Protein AF-0000000086681380 (afdb_homodimer)

Radius of gyration: 20.54 Å; Cα contacts (8 Å, |Δi|>4): 856; chains: 2; bounding box: 35×60×52 Å

InterPro domains:
  IPR002869 Pyruvate-flavodoxin oxidoreductase, central domain [G3DSA:3.40.920.10] (3-177)
  IPR002869 Pyruvate-flavodoxin oxidoreductase, central domain [SSF53323] (4-175)
  IPR019752 Pyruvate/ketoisovalerate oxidoreductase, catalytic domain [PF01558] (4-175)
  IPR052554 2-oxoglutarate synthase subunit KorC [PTHR42730] (1-175)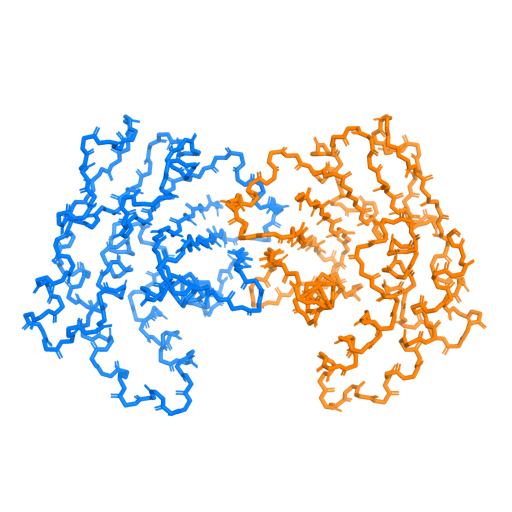

Solvent-accessible surface area (backbone atoms only — not comparable to full-atom values): 17740 Å² total; per-residue (Å²): 106,78,48,34,36,37,33,36,18,38,27,84,50,50,43,57,57,52,39,51,22,51,32,46,18,30,26,75,70,71,32,30,20,36,39,32,32,67,34,84,70,74,51,75,68,32,70,29,55,18,30,30,37,40,22,74,45,88,70,77,66,74,59,30,38,69,46,25,42,27,34,39,36,59,27,50,61,79,31,62,73,59,51,74,25,54,43,67,74,24,50,30,36,32,24,33,83,59,25,62,72,84,77,53,62,80,62,45,48,76,42,75,40,48,28,58,60,55,12,45,76,69,70,16,67,85,25,31,48,36,15,49,50,20,23,41,36,59,73,67,54,76,53,58,70,66,40,40,47,52,27,42,51,69,67,41,52,79,94,47,48,85,48,39,67,38,37,44,49,14,24,50,49,14,35,68,68,92,106,78,47,34,34,36,32,33,19,37,27,83,50,50,44,58,57,53,38,48,21,50,31,46,18,30,27,74,70,70,31,30,19,35,39,33,33,65,35,81,70,74,50,73,69,31,72,30,56,19,30,32,37,40,23,75,45,88,71,78,64,75,57,30,37,69,47,26,42,26,33,38,36,58,26,50,59,80,30,61,74,59,51,74,25,54,42,66,73,26,49,31,36,33,24,34,84,59,25,60,73,84,75,52,62,78,63,45,48,78,42,76,40,48,28,60,61,55,11,44,76,69,70,16,67,86,24,31,48,35,15,50,49,20,22,42,37,58,73,68,54,76,54,58,71,66,41,39,47,52,27,43,53,69,67,43,51,79,93,49,48,83,46,39,66,37,38,42,48,14,24,52,50,14,33,69,69,92

Organism: NCBI:txid175570

Foldseek 3Di:
DKAKEKEWDFPLLCSQLLQQLLQQLLVVVVKHKDKDADDPDHDGGHIGMMMMMIGRDDDDDPCCVCAHAEYEYQAPPPCVVNQVRHDADEEYEYQPPRDDPVPHDPRHNYHYDVLQVLLVVQPRNSQSSLLSSLLRCLRRVSHDLVSSLVSSLVPDPPVCNVCSVSSNSSSVSSSVRD/DKAKEKEWDFPLLCSQLLQQLLQQLLVVVVKHKDKDADDPDHDGGHIGMMMMMIGRDDDDPPCCVCAHAEYEYQAPPPCVVNQVRHDADEEYEAQPPRDDPVPHDPRHNYDYDVLQVLLVVQPRNSQSSLLSSLLRCLRRVSHDLVSSLVSSLVPDPPVCNVCSVSNNSSSVSSSVRD

pLDDT: mean 92.79, std 9.82, range [44.69, 98.88]

Secondary structure (DSSP, 8-state):
-EEEEEEEEETTS-HHHHHHHHHHHHHHTT-EEEEEEEES---TTSEEEEEEEEESS--------SSBSEEEE--STT-HHHHTTBPTTSEEEEETTTS-GGGSPTTSEEEEE-HHHHHHHTT-TT-HHHHHHHHHHHHH--S-HHHHHHHHHHHS-GGGGGGHHHHHHHHHHHHHH-/-EEEEEEEEETTS-HHHHHHHHHHHHHHTT-EEEEEEEES---TTSEEEEEEEEESS--------SSBSEEEE--STT-HHHHTTBPTTSEEEEETTTS-GGGSPTTSEEEEE-HHHHHHHTT-TT-HHHHHHHHHHHHH--S-HHHHHHHHHHHS-GGGGGGHHHHHHHHHHHHHH-

Structure (mmCIF, N/CA/C/O backbone):
data_AF-0000000086681380-model_v1
#
loop_
_entity.id
_entity.type
_entity.pdbx_description
1 polymer 'Pyruvate/ketoisovalerate oxidoreductase catalytic domain-containing protein'
#
loop_
_atom_site.group_PDB
_atom_site.id
_atom_site.type_symbol
_atom_site.label_atom_id
_atom_site.label_alt_id
_atom_site.label_comp_id
_atom_site.label_asym_id
_atom_site.label_entity_id
_atom_site.label_seq_id
_atom_site.pdbx_PDB_ins_code
_atom_site.Cartn_x
_atom_site.Cartn_y
_atom_site.Cartn_z
_atom_site.occupancy
_atom_site.B_iso_or_equiv
_atom_site.auth_seq_id
_atom_site.auth_comp_id
_atom_site.auth_asym_id
_atom_site.auth_atom_id
_atom_site.pdbx_PDB_model_num
ATOM 1 N N . MET A 1 1 ? -17.25 8.617 -1.744 1 82.31 1 MET A N 1
ATOM 2 C CA . MET A 1 1 ? -16.172 9.531 -2.094 1 82.31 1 MET A CA 1
ATOM 3 C C . MET A 1 1 ? -14.82 8.961 -1.685 1 82.31 1 MET A C 1
ATOM 5 O O . MET A 1 1 ? -14.703 8.344 -0.625 1 82.31 1 MET A O 1
ATOM 9 N N . GLU A 1 2 ? -13.766 9.141 -2.574 1 88.19 2 GLU A N 1
ATOM 10 C CA . GLU A 1 2 ? -12.406 8.68 -2.293 1 88.19 2 GLU A CA 1
ATOM 11 C C . GLU A 1 2 ? -11.406 9.828 -2.357 1 88.19 2 GLU A C 1
ATOM 13 O O . GLU A 1 2 ? -11.492 10.68 -3.248 1 88.19 2 GLU A O 1
ATOM 18 N N . ARG A 1 3 ? -10.57 9.922 -1.316 1 91.94 3 ARG A N 1
ATOM 19 C CA . ARG A 1 3 ? -9.508 10.914 -1.27 1 91.94 3 ARG A CA 1
ATOM 20 C C . ARG A 1 3 ? -8.148 10.258 -1.114 1 91.94 3 ARG A C 1
ATOM 22 O O . ARG A 1 3 ? -7.984 9.328 -0.315 1 91.94 3 ARG A O 1
ATOM 29 N N . GLU A 1 4 ? -7.23 10.734 -1.95 1 92.44 4 GLU A N 1
ATOM 30 C CA . GLU A 1 4 ? -5.871 10.195 -1.935 1 92.44 4 GLU A CA 1
ATOM 31 C C . GLU A 1 4 ? -4.891 11.195 -1.327 1 92.44 4 GLU A C 1
ATOM 33 O O . GLU A 1 4 ? -4.984 12.398 -1.579 1 92.44 4 GLU A O 1
ATOM 38 N N . VAL A 1 5 ? -3.986 10.664 -0.564 1 94.62 5 VAL A N 1
ATOM 39 C CA . VAL A 1 5 ? -2.887 11.492 -0.083 1 94.62 5 VAL A CA 1
ATOM 40 C C . VAL A 1 5 ? -1.569 10.734 -0.216 1 94.62 5 VAL A C 1
ATOM 42 O O . VAL A 1 5 ? -1.499 9.547 0.094 1 94.62 5 VAL A O 1
ATOM 45 N N . ILE A 1 6 ? -0.586 11.438 -0.711 1 94.38 6 ILE A N 1
ATOM 46 C CA . ILE A 1 6 ? 0.778 10.922 -0.711 1 94.38 6 ILE A CA 1
ATOM 47 C C . ILE A 1 6 ? 1.614 11.664 0.325 1 94.38 6 ILE A C 1
ATOM 49 O O . ILE A 1 6 ? 1.558 12.898 0.408 1 94.38 6 ILE A O 1
ATOM 53 N N . VAL A 1 7 ? 2.281 10.914 1.147 1 96.12 7 VAL A N 1
ATOM 54 C CA . VAL A 1 7 ? 3.262 11.461 2.078 1 96.12 7 VAL A CA 1
ATOM 55 C C . VAL A 1 7 ? 4.672 11.164 1.577 1 96.12 7 VAL A C 1
ATOM 57 O O . VAL A 1 7 ? 5.027 10 1.364 1 96.12 7 VAL A O 1
ATOM 60 N N . THR A 1 8 ? 5.449 12.25 1.357 1 94.75 8 THR A N 1
ATOM 61 C CA . THR A 1 8 ? 6.781 12.031 0.806 1 94.75 8 THR A CA 1
ATOM 62 C C . THR A 1 8 ? 7.832 12.789 1.617 1 94.75 8 THR A C 1
ATOM 64 O O . THR A 1 8 ? 7.551 13.852 2.162 1 94.75 8 THR A O 1
ATOM 67 N N . GLY A 1 9 ? 9.031 12.258 1.736 1 95.25 9 GLY A N 1
ATOM 68 C CA . GLY A 1 9 ? 10.18 12.812 2.434 1 95.25 9 GLY A CA 1
ATOM 69 C C . GLY A 1 9 ? 11.398 11.906 2.373 1 95.25 9 GLY A C 1
ATOM 70 O O . GLY A 1 9 ? 11.688 11.312 1.334 1 95.25 9 GLY A O 1
ATOM 71 N N . ILE A 1 10 ? 12.156 12.008 3.473 1 93.44 10 ILE A N 1
ATOM 72 C CA . ILE A 1 10 ? 13.352 11.172 3.529 1 93.44 10 ILE A CA 1
ATOM 73 C C . ILE A 1 10 ? 13.281 10.25 4.742 1 93.44 10 ILE A C 1
ATOM 75 O O . ILE A 1 10 ? 12.523 10.508 5.684 1 93.44 10 ILE A O 1
ATOM 79 N N . GLY A 1 11 ? 14.102 9.133 4.645 1 91.44 11 GLY A N 1
ATOM 80 C CA . GLY A 1 11 ? 14.18 8.203 5.762 1 91.44 11 GLY A CA 1
ATOM 81 C C . GLY A 1 11 ? 14.516 8.883 7.074 1 91.44 11 GLY A C 1
ATOM 82 O O . GLY A 1 11 ? 15.398 9.742 7.129 1 91.44 11 GLY A O 1
ATOM 83 N N . GLY A 1 12 ? 13.742 8.5 8.086 1 90.5 12 GLY A N 1
ATOM 84 C CA . GLY A 1 12 ? 13.977 9.062 9.406 1 90.5 12 GLY A CA 1
ATOM 85 C C . GLY A 1 12 ? 12.93 10.078 9.82 1 90.5 12 GLY A C 1
ATOM 86 O O . GLY A 1 12 ? 12.852 10.453 10.992 1 90.5 12 GLY A O 1
ATOM 87 N N . GLN A 1 13 ? 12.109 10.461 8.906 1 92.94 13 GLN A N 1
ATOM 88 C CA . GLN A 1 13 ? 11.102 11.484 9.195 1 92.94 13 GLN A CA 1
ATOM 89 C C . GLN A 1 13 ? 9.773 10.844 9.594 1 92.94 13 GLN A C 1
ATOM 91 O O . GLN A 1 13 ? 8.781 11.547 9.797 1 92.94 13 GLN A O 1
ATOM 96 N N . GLY A 1 14 ? 9.734 9.531 9.648 1 93.69 14 GLY A N 1
ATOM 97 C CA . GLY A 1 14 ? 8.539 8.836 10.086 1 93.69 14 GLY A CA 1
ATOM 98 C C . GLY A 1 14 ? 7.441 8.82 9.031 1 93.69 14 GLY A C 1
ATOM 99 O O . GLY A 1 14 ? 6.258 8.75 9.367 1 93.69 14 GLY A O 1
ATOM 100 N N . ILE A 1 15 ? 7.758 8.867 7.766 1 95.19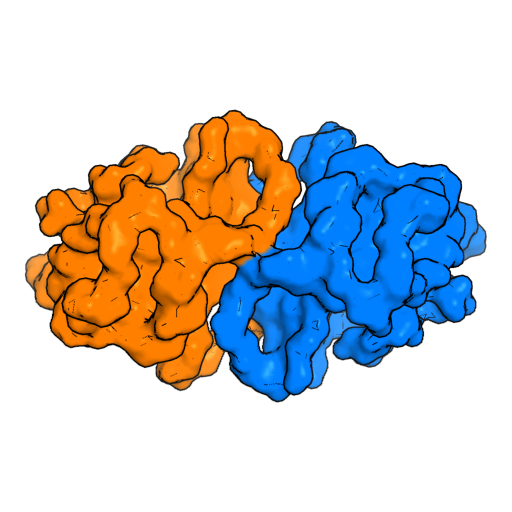 15 ILE A N 1
ATOM 101 C CA . ILE A 1 15 ? 6.809 8.969 6.664 1 95.19 15 ILE A CA 1
ATOM 102 C C . ILE A 1 15 ? 5.844 7.781 6.707 1 95.19 15 ILE A C 1
ATOM 104 O O . ILE A 1 15 ? 4.629 7.957 6.586 1 95.19 15 ILE A O 1
ATOM 108 N N . GLN A 1 16 ? 6.355 6.613 6.914 1 94.44 16 GLN A N 1
ATOM 109 C CA . GLN A 1 16 ? 5.531 5.41 6.961 1 94.44 16 GLN A CA 1
ATOM 110 C C . GLN A 1 16 ? 4.555 5.457 8.133 1 94.44 16 GLN A C 1
ATOM 112 O O . GLN A 1 16 ? 3.379 5.121 7.977 1 94.44 16 GLN A O 1
ATOM 117 N N . LEU A 1 17 ? 5.074 5.863 9.25 1 95.44 17 LEU A N 1
ATOM 118 C CA . LEU A 1 17 ? 4.25 5.938 10.453 1 95.44 17 LEU A CA 1
ATOM 119 C C . LEU A 1 17 ? 3.111 6.938 10.266 1 95.44 17 LEU A C 1
ATOM 121 O O . LEU A 1 17 ? 1.988 6.695 10.719 1 95.44 17 LEU A O 1
ATOM 125 N N . LEU A 1 18 ? 3.334 8.039 9.594 1 97.5 18 LEU A N 1
ATOM 126 C CA . LEU A 1 18 ? 2.312 9.047 9.344 1 97.5 18 LEU A CA 1
ATOM 127 C C . LEU A 1 18 ? 1.172 8.477 8.516 1 97.5 18 LEU A C 1
ATOM 129 O O . LEU A 1 18 ? 0.001 8.633 8.867 1 97.5 18 LEU A O 1
ATOM 133 N N . ALA A 1 19 ? 1.532 7.832 7.445 1 96.06 19 ALA A N 1
ATOM 134 C CA . ALA A 1 19 ? 0.532 7.246 6.559 1 96.06 19 ALA A CA 1
ATOM 135 C C . ALA A 1 19 ? -0.269 6.164 7.277 1 96.06 19 ALA A C 1
ATOM 137 O O . ALA A 1 19 ? -1.495 6.105 7.156 1 96.06 19 ALA A O 1
ATOM 138 N N . LYS A 1 20 ? 0.437 5.359 8.031 1 97 20 LYS A N 1
ATOM 139 C CA . LYS A 1 20 ? -0.229 4.305 8.797 1 97 20 LYS A CA 1
ATOM 140 C C . LYS A 1 20 ? -1.187 4.895 9.828 1 97 20 LYS A C 1
ATOM 142 O O . LYS A 1 20 ? -2.27 4.352 10.055 1 97 20 LYS A O 1
ATOM 147 N N . THR A 1 21 ? -0.745 5.93 10.453 1 98.44 21 THR A N 1
ATOM 148 C CA . THR A 1 21 ? -1.585 6.594 11.445 1 98.44 21 THR A CA 1
ATOM 149 C C . THR A 1 21 ? -2.895 7.062 10.82 1 98.44 21 THR A C 1
ATOM 151 O O . THR A 1 21 ? -3.971 6.836 11.375 1 98.44 21 THR A O 1
ATOM 154 N N . LEU A 1 22 ? -2.797 7.66 9.688 1 98.38 22 LEU A N 1
ATOM 155 C CA . LEU A 1 22 ? -3.988 8.141 9 1 98.38 22 LEU A CA 1
ATOM 156 C C . LEU A 1 22 ? -4.879 6.98 8.57 1 98.38 22 LEU A C 1
ATOM 158 O O . LEU A 1 22 ? -6.098 7.035 8.727 1 98.38 22 LEU A O 1
ATOM 162 N N . ALA A 1 23 ? -4.316 5.98 8.016 1 96.5 23 ALA A N 1
ATOM 163 C CA . ALA A 1 23 ? -5.074 4.812 7.578 1 96.5 23 ALA A CA 1
ATOM 164 C C . ALA A 1 23 ? -5.82 4.172 8.742 1 96.5 23 ALA A C 1
ATOM 166 O O . ALA A 1 23 ? -7.008 3.85 8.625 1 96.5 23 ALA A O 1
ATOM 167 N N . LEU A 1 24 ? -5.117 3.984 9.867 1 97.81 24 LEU A N 1
ATOM 168 C CA . LEU A 1 24 ? -5.738 3.389 11.047 1 97.81 24 LEU A CA 1
ATOM 169 C C . LEU A 1 24 ? -6.863 4.27 11.578 1 97.81 24 LEU A C 1
ATOM 171 O O . LEU A 1 24 ? -7.945 3.775 11.898 1 97.81 24 LEU A O 1
ATOM 175 N N . ALA A 1 25 ? -6.551 5.539 11.641 1 98.38 25 ALA A N 1
ATOM 176 C CA . ALA A 1 25 ? -7.578 6.465 12.117 1 98.38 25 ALA A CA 1
ATOM 177 C C . ALA A 1 25 ? -8.836 6.371 11.258 1 98.38 25 ALA A C 1
ATOM 179 O O . ALA A 1 25 ? -9.953 6.355 11.781 1 98.38 25 ALA A O 1
ATOM 180 N N . ALA A 1 26 ? -8.688 6.32 9.969 1 97.12 26 ALA A N 1
ATOM 181 C CA . ALA A 1 26 ? -9.82 6.242 9.047 1 97.12 26 ALA A CA 1
ATOM 182 C C . ALA A 1 26 ? -10.633 4.969 9.273 1 97.12 26 ALA A C 1
ATOM 184 O O . ALA A 1 26 ? -11.859 5.02 9.383 1 97.12 26 ALA A O 1
ATOM 185 N N . THR A 1 27 ? -9.984 3.859 9.414 1 95.5 27 THR A N 1
ATOM 186 C CA . THR A 1 27 ? -10.688 2.592 9.578 1 95.5 27 THR A CA 1
ATOM 187 C C . THR A 1 27 ? -11.383 2.527 10.93 1 95.5 27 THR A C 1
ATOM 189 O O . THR A 1 27 ? -12.477 1.97 11.055 1 95.5 27 THR A O 1
ATOM 192 N N . ARG A 1 28 ? -10.734 3.094 11.922 1 95.62 28 ARG A N 1
ATOM 193 C CA . ARG A 1 28 ? -11.352 3.145 13.242 1 95.62 28 ARG A CA 1
ATOM 194 C C . ARG A 1 28 ? -12.586 4.039 13.234 1 95.62 28 ARG A C 1
ATOM 196 O O . ARG A 1 28 ? -13.5 3.855 14.039 1 95.62 28 ARG A O 1
ATOM 203 N N . ALA A 1 29 ? -12.617 4.938 12.359 1 95.69 29 ALA A N 1
ATOM 204 C CA . ALA A 1 29 ? -13.75 5.852 12.234 1 95.69 29 ALA A CA 1
ATOM 205 C C . ALA A 1 29 ? -14.828 5.266 11.336 1 95.69 29 ALA A C 1
ATOM 207 O O . ALA A 1 29 ? -15.789 5.949 10.969 1 95.69 29 ALA A O 1
ATOM 208 N N . GLY A 1 30 ? -14.672 4.035 10.867 1 93.75 30 GLY A N 1
ATOM 209 C CA . GLY A 1 30 ? -15.688 3.361 10.07 1 93.75 30 GLY A CA 1
ATOM 210 C C . GLY A 1 30 ? -15.539 3.6 8.586 1 93.75 30 GLY A C 1
ATOM 211 O O . GLY A 1 30 ? -16.438 3.287 7.805 1 93.75 30 GLY A O 1
ATOM 212 N N . LEU A 1 31 ? -14.453 4.195 8.203 1 94.44 31 LEU A N 1
ATOM 213 C CA . LEU A 1 31 ? -14.164 4.414 6.789 1 94.44 31 LEU A CA 1
ATOM 214 C C . LEU A 1 31 ? -13.305 3.281 6.23 1 94.44 31 LEU A C 1
ATOM 216 O O . LEU A 1 31 ? -12.93 2.361 6.961 1 94.44 31 LEU A O 1
ATOM 220 N N . HIS A 1 32 ? -13.18 3.277 4.922 1 91.88 32 HIS A N 1
ATOM 221 C CA . HIS A 1 32 ? -12.281 2.35 4.246 1 91.88 32 HIS A CA 1
ATOM 222 C C . HIS A 1 32 ? -10.945 3.016 3.922 1 91.88 32 HIS A C 1
ATOM 224 O O . HIS A 1 32 ? -10.906 4.203 3.584 1 91.88 32 HIS A O 1
ATOM 230 N N . ALA A 1 33 ? -9.898 2.242 4.008 1 93.06 33 ALA A N 1
ATOM 231 C CA . ALA A 1 33 ? -8.586 2.805 3.711 1 93.06 33 ALA A CA 1
ATOM 232 C C . ALA A 1 33 ? -7.691 1.778 3.018 1 93.06 33 ALA A C 1
ATOM 234 O O . ALA A 1 33 ? -7.719 0.593 3.357 1 93.06 33 ALA A O 1
ATOM 235 N N . MET A 1 34 ? -6.969 2.213 2.088 1 91.94 34 MET A N 1
ATOM 236 C CA . MET A 1 34 ? -5.875 1.472 1.466 1 91.94 34 MET A CA 1
ATOM 237 C C . MET A 1 34 ? -4.539 2.158 1.722 1 91.94 34 MET A C 1
ATOM 239 O O . MET A 1 34 ? -4.426 3.377 1.589 1 91.94 34 MET A O 1
ATOM 243 N N . LEU A 1 35 ? -3.553 1.402 2.113 1 92.5 35 LEU A N 1
ATOM 244 C CA . LEU A 1 35 ? -2.219 1.914 2.41 1 92.5 35 LEU A CA 1
ATOM 245 C C . LEU A 1 35 ? -1.188 1.341 1.441 1 92.5 35 LEU A C 1
ATOM 247 O O . LEU A 1 35 ? -1.179 0.135 1.183 1 92.5 35 LEU A O 1
ATOM 251 N N . SER A 1 36 ? -0.441 2.199 0.852 1 91.38 36 SER A N 1
ATOM 252 C CA . SER A 1 36 ? 0.762 1.814 0.119 1 91.38 36 SER A CA 1
ATOM 253 C C . SER A 1 36 ? 2.021 2.262 0.852 1 91.38 36 SER A C 1
ATOM 255 O O . SER A 1 36 ? 2.238 3.459 1.054 1 91.38 36 SER A O 1
ATOM 257 N N . ALA A 1 37 ? 2.777 1.315 1.253 1 91.12 37 ALA A N 1
ATOM 258 C CA . ALA A 1 37 ? 3.926 1.613 2.105 1 91.12 37 ALA A CA 1
ATOM 259 C C . ALA A 1 37 ? 5.09 0.677 1.804 1 91.12 37 ALA A C 1
ATOM 261 O O . ALA A 1 37 ? 4.898 -0.397 1.229 1 91.12 37 ALA A O 1
ATOM 262 N N . ASP A 1 38 ? 6.277 1.199 2.174 1 89.06 38 ASP A N 1
ATOM 263 C CA . ASP A 1 38 ? 7.457 0.344 2.098 1 89.06 38 ASP A CA 1
ATOM 264 C C . ASP A 1 38 ? 7.32 -0.866 3.018 1 89.06 38 ASP A C 1
ATOM 266 O O . ASP A 1 38 ? 6.863 -0.738 4.156 1 89.06 38 ASP A O 1
ATOM 270 N N . TYR A 1 39 ? 7.746 -1.966 2.25 1 87.88 39 TYR A N 1
ATOM 271 C CA . TYR A 1 39 ? 7.727 -3.176 3.062 1 87.88 39 TYR A CA 1
ATOM 272 C C . TYR A 1 39 ? 9.133 -3.531 3.543 1 87.88 39 TYR A C 1
ATOM 274 O O . TYR A 1 39 ? 10.055 -3.645 2.738 1 87.88 39 TYR A O 1
ATOM 282 N N . GLY A 1 40 ? 9.539 -3.805 4.73 1 76 40 GLY A N 1
ATOM 283 C CA . GLY A 1 40 ? 10.828 -4.258 5.219 1 76 40 GLY A CA 1
ATOM 284 C C . GLY A 1 40 ? 11.742 -3.123 5.637 1 76 40 GLY A C 1
ATOM 285 O O . GLY A 1 40 ? 12.922 -3.34 5.93 1 76 40 GLY A O 1
ATOM 286 N N . GLY A 1 41 ? 11.461 -2.01 5.703 1 68.19 41 GLY A N 1
ATOM 287 C CA . GLY A 1 41 ? 12.25 -0.947 6.305 1 68.19 41 GLY A CA 1
ATOM 288 C C . GLY A 1 41 ? 12.734 0.083 5.301 1 68.19 41 GLY A C 1
ATOM 289 O O . GLY A 1 41 ? 12.648 -0.138 4.09 1 68.19 41 GLY A O 1
ATOM 290 N N . GLU A 1 42 ? 13.109 1.199 5.816 1 67.56 42 GLU A N 1
ATOM 291 C CA . GLU A 1 42 ? 13.609 2.338 5.051 1 67.56 42 GLU A CA 1
ATOM 292 C C . GLU A 1 42 ? 15.031 2.701 5.461 1 67.56 42 GLU A C 1
ATOM 294 O O . GLU A 1 42 ? 15.422 2.49 6.609 1 67.56 42 GLU A O 1
ATOM 299 N N . MET A 1 43 ? 15.727 3.086 4.398 1 72.25 43 MET A N 1
ATOM 300 C CA . MET A 1 43 ? 17.078 3.578 4.664 1 72.25 43 MET A CA 1
ATOM 301 C C . MET A 1 43 ? 17.047 5.023 5.152 1 72.25 43 MET A C 1
ATOM 303 O O . MET A 1 43 ? 16.312 5.852 4.609 1 72.25 43 MET A O 1
ATOM 307 N N . ARG A 1 44 ? 17.828 5.25 6.098 1 76.44 44 ARG A N 1
ATOM 308 C CA . ARG A 1 44 ? 17.922 6.625 6.578 1 76.44 44 ARG A CA 1
ATOM 309 C C . ARG A 1 44 ? 18.438 7.555 5.488 1 76.44 44 ARG A C 1
ATOM 311 O O . ARG A 1 44 ? 19.406 7.238 4.797 1 76.44 44 ARG A O 1
ATOM 318 N N . GLY A 1 45 ? 17.688 8.656 5.324 1 85.44 45 GLY A N 1
ATOM 319 C CA . GLY A 1 45 ? 18.109 9.664 4.355 1 85.44 45 GLY A CA 1
ATOM 320 C C . GLY A 1 45 ? 17.703 9.32 2.934 1 85.44 45 GLY A C 1
ATOM 321 O O . GLY A 1 45 ? 17.828 10.156 2.033 1 85.44 45 GLY A O 1
ATOM 322 N N . GLY A 1 46 ? 17.328 8.156 2.734 1 88 46 GLY A N 1
ATOM 323 C CA . GLY A 1 46 ? 16.859 7.754 1.421 1 88 46 GLY A CA 1
ATOM 324 C C . GLY A 1 46 ? 15.414 8.156 1.15 1 88 46 GLY A C 1
ATOM 325 O O . GLY A 1 46 ? 14.773 8.797 1.989 1 88 46 GLY A O 1
ATOM 326 N N . PRO A 1 47 ? 14.961 7.895 -0.085 1 90.19 47 PRO A N 1
ATOM 327 C CA . PRO A 1 47 ? 13.57 8.227 -0.407 1 90.19 47 PRO A CA 1
ATOM 328 C C . PRO A 1 47 ? 12.57 7.5 0.489 1 90.19 47 PRO A C 1
ATOM 330 O O . PRO A 1 47 ? 12.75 6.316 0.788 1 90.19 47 PRO A O 1
ATOM 333 N N . SER A 1 48 ? 11.633 8.188 0.962 1 91.94 48 SER A N 1
ATOM 334 C CA . SER A 1 48 ? 10.539 7.617 1.739 1 91.94 48 SER A CA 1
ATOM 335 C C . SER A 1 48 ? 9.195 8.172 1.287 1 91.94 48 SER A C 1
ATOM 337 O O . SER A 1 48 ? 9.016 9.391 1.205 1 91.94 48 SER A O 1
ATOM 339 N N . LYS A 1 49 ? 8.297 7.281 0.898 1 91.81 49 LYS A N 1
ATOM 340 C CA . LYS A 1 49 ? 6.961 7.672 0.458 1 91.81 49 LYS A CA 1
ATOM 341 C C . LYS A 1 49 ? 5.918 6.648 0.901 1 91.81 49 LYS A C 1
ATOM 343 O O . LYS A 1 49 ? 6.227 5.465 1.06 1 91.81 49 LYS A O 1
ATOM 348 N N . ALA A 1 50 ? 4.793 7.098 1.103 1 92.38 50 ALA A N 1
ATOM 349 C CA . ALA A 1 50 ? 3.617 6.277 1.381 1 92.38 50 ALA A CA 1
ATOM 350 C C . ALA A 1 50 ? 2.34 6.973 0.913 1 92.38 50 ALA A C 1
ATOM 352 O O . ALA A 1 50 ? 2.316 8.195 0.745 1 92.38 50 ALA A O 1
ATOM 353 N N . SER A 1 51 ? 1.346 6.223 0.659 1 92.69 51 SER A N 1
ATOM 354 C CA . SER A 1 51 ? 0.079 6.828 0.264 1 92.69 51 SER A CA 1
ATOM 355 C C . SER A 1 51 ? -1.099 6.148 0.955 1 92.69 51 SER A C 1
ATOM 357 O O . SER A 1 51 ? -1.014 4.98 1.329 1 92.69 51 SER A O 1
ATOM 359 N N . VAL A 1 52 ? -2.066 6.922 1.142 1 93.69 52 VAL A N 1
ATOM 360 C CA . VAL A 1 52 ? -3.312 6.441 1.732 1 93.69 52 VAL A CA 1
ATOM 361 C C . VAL A 1 52 ? -4.496 6.891 0.878 1 93.69 52 VAL A C 1
ATOM 363 O O . VAL A 1 52 ? -4.547 8.039 0.43 1 93.69 52 VAL A O 1
ATOM 366 N N . VAL A 1 53 ? -5.375 5.969 0.594 1 92.12 53 VAL A N 1
ATOM 367 C CA . VAL A 1 53 ? -6.68 6.273 0.013 1 92.12 53 VAL A CA 1
ATOM 368 C C . VAL A 1 53 ? -7.777 6.016 1.043 1 92.12 53 VAL A C 1
ATOM 370 O O . VAL A 1 53 ? -7.836 4.938 1.64 1 92.12 53 VAL A O 1
ATOM 373 N N . VAL A 1 54 ? -8.562 7.043 1.245 1 93 54 VAL A N 1
ATOM 374 C CA . VAL A 1 54 ? -9.664 6.914 2.197 1 93 54 VAL A CA 1
ATOM 375 C C . VAL A 1 54 ? -10.992 7.098 1.476 1 93 54 VAL A C 1
ATOM 377 O O . VAL A 1 54 ? -11.133 7.988 0.634 1 93 54 VAL A O 1
ATOM 380 N N . GLY A 1 55 ? -11.938 6.203 1.807 1 91.12 55 GLY A N 1
ATOM 381 C CA . GLY A 1 55 ? -13.25 6.293 1.194 1 91.12 55 GLY A CA 1
ATOM 382 C C . GLY A 1 55 ? -14.375 5.945 2.148 1 91.12 55 GLY A C 1
ATOM 383 O O . GLY A 1 55 ? -14.141 5.371 3.215 1 91.12 55 GLY A O 1
ATOM 384 N N . ASP A 1 56 ? -15.594 6.371 1.696 1 91.62 56 ASP A N 1
ATOM 385 C CA . ASP A 1 56 ? -16.781 6.098 2.498 1 91.62 56 ASP A CA 1
ATOM 386 C C . ASP A 1 56 ? -17.375 4.734 2.158 1 91.62 56 ASP A C 1
ATOM 388 O O . ASP A 1 56 ? -18.344 4.293 2.791 1 91.62 56 ASP A O 1
ATOM 392 N N . GLY A 1 57 ? -16.859 4.02 1.222 1 85.88 57 GLY A N 1
ATOM 393 C CA . GLY A 1 57 ? -17.234 2.672 0.817 1 85.88 57 GLY A CA 1
ATOM 394 C C . GLY A 1 57 ? -16.047 1.844 0.346 1 85.88 57 GLY A C 1
ATOM 395 O O . GLY A 1 57 ? -14.906 2.311 0.367 1 85.88 57 GLY A O 1
ATOM 396 N N . PRO A 1 58 ? -16.375 0.537 0.066 1 78.31 58 PRO A N 1
ATOM 397 C CA . PRO A 1 58 ? -15.281 -0.304 -0.432 1 78.31 58 PRO A CA 1
ATOM 398 C C . PRO A 1 58 ? -14.492 0.362 -1.556 1 78.31 58 PRO A C 1
ATOM 400 O O . PRO A 1 58 ? -15.078 0.984 -2.445 1 78.31 58 PRO A O 1
ATOM 403 N N . LEU A 1 59 ? -13.195 0.321 -1.38 1 77.44 59 LEU A N 1
ATOM 404 C CA . LEU A 1 59 ? -12.32 1.014 -2.318 1 77.44 59 LEU A CA 1
ATOM 405 C C . LEU A 1 59 ? -12.086 0.17 -3.566 1 77.44 59 LEU A C 1
ATOM 407 O O . LEU A 1 59 ? -11.945 -1.052 -3.477 1 77.44 59 LEU A O 1
ATOM 411 N N . HIS A 1 60 ? -12.406 0.468 -4.582 1 61.44 60 HIS A N 1
ATOM 412 C CA . HIS A 1 60 ? -12.188 -0.236 -5.84 1 61.44 60 HIS A CA 1
ATOM 413 C C . HIS A 1 60 ? -10.75 -0.08 -6.312 1 61.44 60 HIS A C 1
ATOM 415 O O . HIS A 1 60 ? -10.211 -0.966 -6.98 1 61.44 60 HIS A O 1
ATOM 421 N N . ALA A 1 61 ? -10.227 0.996 -6.316 1 49.84 61 ALA A N 1
ATOM 422 C CA . ALA A 1 61 ? -9.016 1.342 -7.062 1 49.84 61 ALA A CA 1
ATOM 423 C C . ALA A 1 61 ? -7.766 1.067 -6.234 1 49.84 61 ALA A C 1
ATOM 425 O O . ALA A 1 61 ? -7.758 1.279 -5.02 1 49.84 61 ALA A O 1
ATOM 426 N N . LEU A 1 62 ? -7.133 -0.213 -6.324 1 51.59 62 LEU A N 1
ATOM 427 C CA . LEU A 1 62 ? -5.758 0.001 -5.891 1 51.59 62 LEU A CA 1
ATOM 428 C C . LEU A 1 62 ? -5.219 1.323 -6.422 1 51.59 62 LEU A C 1
ATOM 430 O O . LEU A 1 62 ? -5.328 1.606 -7.617 1 51.59 62 LEU A O 1
ATOM 434 N N . PRO A 1 63 ? -5.102 2.309 -5.582 1 44.84 63 PRO A N 1
ATOM 435 C CA . PRO A 1 63 ? -4.766 3.605 -6.172 1 44.84 63 PRO A CA 1
ATOM 436 C C . PRO A 1 63 ? -3.553 3.533 -7.102 1 44.84 63 PRO A C 1
ATOM 438 O O . PRO A 1 63 ? -2.457 3.178 -6.664 1 44.84 63 PRO A O 1
ATOM 441 N N . VAL A 1 64 ? -3.213 2.715 -8.086 1 46.94 64 VAL A N 1
ATOM 442 C CA . VAL A 1 64 ? -2.326 3.418 -9.008 1 46.94 64 VAL A CA 1
ATOM 443 C C . VAL A 1 64 ? -2.719 4.891 -9.078 1 46.94 64 VAL A C 1
ATOM 445 O O . VAL A 1 64 ? -3.742 5.242 -9.672 1 46.94 64 VAL A O 1
ATOM 448 N N . LEU A 1 65 ? -2.609 5.488 -7.992 1 55.59 65 LEU A N 1
ATOM 449 C CA . LEU A 1 65 ? -3.139 6.84 -8.156 1 55.59 65 LEU A CA 1
ATOM 450 C C . LEU A 1 65 ? -2.609 7.477 -9.438 1 55.59 65 LEU A C 1
ATOM 452 O O . LEU A 1 65 ? -1.436 7.852 -9.508 1 55.59 65 LEU A O 1
ATOM 456 N N . ALA A 1 66 ? -3.217 7.047 -10.57 1 62.97 66 ALA A N 1
ATOM 457 C CA . ALA A 1 66 ? -2.805 7.863 -11.711 1 62.97 66 ALA A CA 1
ATOM 458 C C . ALA A 1 66 ? -2.557 9.312 -11.289 1 62.97 66 ALA A C 1
ATOM 460 O O . ALA A 1 66 ? -1.618 9.953 -11.766 1 62.97 66 ALA A O 1
ATOM 461 N N . SER A 1 67 ? -3.303 9.656 -10.312 1 81.31 67 SER A N 1
ATOM 462 C CA . SER A 1 67 ? -3.166 11 -9.742 1 81.31 67 SER A CA 1
ATOM 463 C C . SER A 1 67 ? -3.602 11.031 -8.281 1 81.31 67 SER A C 1
ATOM 465 O O . SER A 1 67 ? -4.332 10.148 -7.828 1 81.31 67 SER A O 1
ATOM 467 N N . ALA A 1 68 ? -3.045 11.922 -7.59 1 90.12 68 ALA A N 1
ATOM 468 C CA . ALA A 1 68 ? -3.387 12.086 -6.18 1 90.12 68 ALA A CA 1
ATOM 469 C C . ALA A 1 68 ? -4.055 13.43 -5.926 1 90.12 68 ALA A C 1
ATOM 471 O O . ALA A 1 68 ? -3.668 14.445 -6.516 1 90.12 68 ALA A O 1
ATOM 472 N N . TRP A 1 69 ? -5.004 13.336 -5.012 1 93.06 69 TRP A N 1
ATOM 473 C CA . TRP A 1 69 ? -5.781 14.523 -4.656 1 93.06 69 TRP A CA 1
ATOM 474 C C . TRP A 1 69 ? -4.961 15.469 -3.789 1 93.06 69 TRP A C 1
ATOM 476 O O . TRP A 1 69 ? -5.082 16.688 -3.908 1 93.06 69 TRP A O 1
ATOM 486 N N . SER A 1 70 ? -4.098 14.922 -2.99 1 96 70 SER A N 1
ATOM 487 C CA . SER A 1 70 ? -3.402 15.734 -2 1 96 70 SER A CA 1
ATOM 488 C C . SER A 1 70 ? -2.051 15.133 -1.638 1 96 70 SER A C 1
ATOM 490 O O . SER A 1 70 ? -1.723 14.023 -2.072 1 96 70 SER A O 1
ATOM 492 N N . ALA A 1 71 ? -1.276 15.969 -0.777 1 96.88 71 ALA A N 1
ATOM 493 C CA . ALA A 1 71 ? 0.04 15.461 -0.398 1 96.88 71 ALA A CA 1
ATOM 494 C C . ALA A 1 71 ? 0.562 16.172 0.848 1 96.88 71 ALA A C 1
ATOM 496 O O . ALA A 1 71 ? 0.153 17.297 1.147 1 96.88 71 ALA A O 1
ATOM 497 N N . ILE A 1 72 ? 1.348 15.461 1.516 1 98.38 72 ILE A N 1
ATOM 498 C CA . ILE A 1 72 ? 2.258 16.016 2.514 1 98.38 72 ILE A CA 1
ATOM 499 C C . ILE A 1 72 ? 3.697 15.906 2.018 1 98.38 72 ILE A C 1
ATOM 501 O O . ILE A 1 72 ? 4.207 14.797 1.814 1 98.38 72 ILE A O 1
ATOM 505 N N . VAL A 1 73 ? 4.332 17.062 1.845 1 98.38 73 VAL A N 1
ATOM 506 C CA . VAL A 1 73 ? 5.711 17.078 1.365 1 98.38 73 VAL A CA 1
ATOM 507 C C . VAL A 1 73 ? 6.645 17.516 2.492 1 98.38 73 VAL A C 1
ATOM 509 O O . VAL A 1 73 ? 6.773 18.703 2.773 1 98.38 73 VAL A O 1
ATOM 512 N N . ALA A 1 74 ? 7.332 16.578 3.057 1 98.44 74 ALA A N 1
ATOM 513 C CA . ALA A 1 74 ? 8.133 16.812 4.254 1 98.44 74 ALA A CA 1
ATOM 514 C C . ALA A 1 74 ? 9.531 17.312 3.887 1 98.44 74 ALA A C 1
ATOM 516 O O . ALA A 1 74 ? 10.18 18 4.68 1 98.44 74 ALA A O 1
ATOM 517 N N . HIS A 1 75 ? 10.023 16.938 2.736 1 97.94 75 HIS A N 1
ATOM 518 C CA . HIS A 1 75 ? 11.352 17.281 2.236 1 97.94 75 HIS A CA 1
ATOM 519 C C . HIS A 1 75 ? 11.359 17.375 0.715 1 97.94 75 HIS A C 1
ATOM 521 O O . HIS A 1 75 ? 10.672 16.609 0.037 1 97.94 75 HIS A O 1
ATOM 527 N N . HIS A 1 76 ? 12.164 18.25 0.178 1 97.56 76 HIS A N 1
ATOM 528 C CA . HIS A 1 76 ? 12.18 18.453 -1.266 1 97.56 76 HIS A CA 1
ATOM 529 C C . HIS A 1 76 ? 12.859 17.297 -1.981 1 97.56 76 HIS A C 1
ATOM 531 O O . HIS A 1 76 ? 12.547 17 -3.139 1 97.56 76 HIS A O 1
ATOM 537 N N . ARG A 1 77 ? 13.812 16.672 -1.22 1 94.44 77 ARG A N 1
ATOM 538 C CA . ARG A 1 77 ? 14.523 15.562 -1.852 1 94.44 77 ARG A CA 1
ATOM 539 C C . ARG A 1 77 ? 13.578 14.422 -2.201 1 94.44 77 ARG A C 1
ATOM 541 O O . ARG A 1 77 ? 12.75 14.023 -1.379 1 94.44 77 ARG A O 1
ATOM 548 N N . PHE A 1 78 ? 13.617 13.922 -3.449 1 90.94 78 PHE A N 1
ATOM 549 C CA . PHE A 1 78 ? 12.891 12.773 -3.965 1 90.94 78 PHE A CA 1
ATOM 550 C C . PHE A 1 78 ? 11.406 13.086 -4.098 1 90.94 78 PHE A C 1
ATOM 552 O O . PHE A 1 78 ? 10.578 12.18 -4.172 1 90.94 78 PHE A O 1
ATOM 559 N N . SER A 1 79 ? 11.031 14.375 -4.129 1 93.75 79 SER A N 1
ATOM 560 C CA . SER A 1 79 ? 9.617 14.734 -4.117 1 93.75 79 SER A CA 1
ATOM 561 C C . SER A 1 79 ? 9.07 14.867 -5.535 1 93.75 79 SER A C 1
ATOM 563 O O . SER A 1 79 ? 7.855 14.859 -5.742 1 93.75 79 SER A O 1
ATOM 565 N N . GLU A 1 80 ? 9.883 14.992 -6.496 1 91.69 80 GLU A N 1
ATOM 566 C CA . GLU A 1 80 ? 9.477 15.336 -7.855 1 91.69 80 GLU A CA 1
ATOM 567 C C . GLU A 1 80 ? 8.461 14.336 -8.406 1 91.69 80 GLU A C 1
ATOM 569 O O . GLU A 1 80 ? 7.441 14.727 -8.977 1 91.69 80 GLU A O 1
ATOM 574 N N . PRO A 1 81 ? 8.734 13.031 -8.258 1 87.38 81 PRO A N 1
ATOM 575 C CA . PRO A 1 81 ? 7.762 12.078 -8.805 1 87.38 81 PRO A CA 1
ATOM 576 C C . PRO A 1 81 ? 6.383 12.219 -8.164 1 87.38 81 PRO A C 1
ATOM 578 O O . PRO A 1 81 ? 5.367 11.961 -8.82 1 87.38 81 PRO A O 1
ATOM 581 N N . VAL A 1 82 ? 6.336 12.57 -6.934 1 89.44 82 VAL A N 1
ATOM 582 C CA . VAL A 1 82 ? 5.074 12.758 -6.227 1 89.44 82 VAL A CA 1
ATOM 583 C C . VAL A 1 82 ? 4.371 14.008 -6.746 1 89.44 82 VAL A C 1
ATOM 585 O O . VAL A 1 82 ? 3.17 13.984 -7.039 1 89.44 82 VAL A O 1
ATOM 588 N N . LEU A 1 83 ? 5.148 15.039 -6.867 1 92.56 83 LEU A N 1
ATOM 589 C CA . LEU A 1 83 ? 4.578 16.297 -7.332 1 92.56 83 LEU A CA 1
ATOM 590 C C . LEU A 1 83 ? 3.977 16.141 -8.727 1 92.56 83 LEU A C 1
ATOM 592 O O . LEU A 1 83 ? 2.936 16.734 -9.023 1 92.56 83 LEU A O 1
ATOM 596 N N . ALA A 1 84 ? 4.535 15.359 -9.547 1 88.88 84 ALA A N 1
ATOM 597 C CA . ALA A 1 84 ? 4.109 15.141 -10.93 1 88.88 84 ALA A CA 1
ATOM 598 C C . ALA A 1 84 ? 2.777 14.398 -10.984 1 88.88 84 ALA A C 1
ATOM 600 O O . ALA A 1 84 ? 2.113 14.375 -12.023 1 88.88 84 ALA A O 1
ATOM 601 N N . ARG A 1 85 ? 2.305 13.891 -9.867 1 87.44 85 ARG A N 1
ATOM 602 C CA . ARG A 1 85 ? 1.103 13.062 -9.828 1 87.44 85 ARG A CA 1
ATOM 603 C C . ARG A 1 85 ? -0.067 13.82 -9.211 1 87.44 85 ARG A C 1
ATOM 605 O O . ARG A 1 85 ? -1.185 13.305 -9.148 1 87.44 85 ARG A O 1
ATOM 612 N N . LEU A 1 86 ? 0.211 14.945 -8.797 1 91.75 86 LEU A N 1
ATOM 613 C CA . LEU A 1 86 ? -0.839 15.688 -8.109 1 91.75 86 LEU A CA 1
ATOM 614 C C . LEU A 1 86 ? -1.807 16.312 -9.109 1 91.75 86 LEU A C 1
ATOM 616 O O . LEU A 1 86 ? -1.383 16.953 -10.078 1 91.75 86 LEU A O 1
ATOM 620 N N . ARG A 1 87 ? -3.094 16.016 -8.93 1 90.69 87 ARG A N 1
ATOM 621 C CA . ARG A 1 87 ? -4.129 16.688 -9.703 1 90.69 87 ARG A CA 1
ATOM 622 C C . ARG A 1 87 ? -4.625 17.938 -8.977 1 90.69 87 ARG A C 1
ATOM 624 O O . ARG A 1 87 ? -4.715 17.953 -7.746 1 90.69 87 ARG A O 1
ATOM 631 N N . PRO A 1 88 ? -5.066 18.969 -9.711 1 94.25 88 PRO A N 1
ATOM 632 C CA . PRO A 1 88 ? -5.48 20.234 -9.086 1 94.25 88 PRO A CA 1
ATOM 633 C C . PRO A 1 88 ? -6.699 20.062 -8.18 1 94.25 88 PRO A C 1
ATOM 635 O O . PRO A 1 88 ? -7.531 19.188 -8.414 1 94.25 88 PRO A O 1
ATOM 638 N N . GLY A 1 89 ? -6.754 20.984 -7.133 1 94.88 89 GLY A N 1
ATOM 639 C CA . GLY A 1 89 ? -7.984 21.094 -6.363 1 94.88 89 GLY A CA 1
ATOM 640 C C . GLY A 1 89 ? -7.828 20.641 -4.926 1 94.88 89 GLY A C 1
ATOM 641 O O . GLY A 1 89 ? -8.656 20.969 -4.074 1 94.88 89 GLY A O 1
ATOM 642 N N . GLY A 1 90 ? -6.773 19.875 -4.586 1 96.69 90 GLY A N 1
ATOM 643 C CA . GLY A 1 90 ? -6.582 19.391 -3.227 1 96.69 90 GLY A CA 1
ATOM 644 C C . GLY A 1 90 ? -5.477 20.125 -2.486 1 96.69 90 GLY A C 1
ATOM 645 O O . GLY A 1 90 ? -4.758 20.938 -3.07 1 96.69 90 GLY A O 1
ATOM 646 N N . PRO A 1 91 ? -5.363 19.828 -1.212 1 98.31 91 PRO A N 1
ATOM 647 C CA . PRO A 1 91 ? -4.355 20.516 -0.402 1 98.31 91 PRO A CA 1
ATOM 648 C C . PRO A 1 91 ? -2.984 19.844 -0.477 1 98.31 91 PRO A C 1
ATOM 650 O O . PRO A 1 91 ? -2.893 18.625 -0.61 1 98.31 91 PRO A O 1
ATOM 653 N N . VAL A 1 92 ? -1.952 20.688 -0.377 1 98.38 92 VAL A N 1
ATOM 654 C CA . VAL A 1 92 ? -0.579 20.234 -0.179 1 98.38 92 VAL A CA 1
ATOM 655 C C . VAL A 1 92 ? 0.024 20.922 1.039 1 98.38 92 VAL A C 1
ATOM 657 O O . VAL A 1 92 ? 0.017 22.156 1.127 1 98.38 92 VAL A O 1
ATOM 660 N N . ILE A 1 93 ? 0.432 20.094 1.981 1 98.81 93 ILE A N 1
ATOM 661 C CA . ILE A 1 93 ? 1.209 20.641 3.094 1 98.81 93 ILE A CA 1
ATOM 662 C C . ILE A 1 93 ? 2.695 20.625 2.742 1 98.81 93 ILE A C 1
ATOM 664 O O . ILE A 1 93 ? 3.258 19.562 2.455 1 98.81 93 ILE A O 1
ATOM 668 N N . ALA A 1 94 ? 3.299 21.781 2.785 1 98.75 94 ALA A N 1
ATOM 669 C CA . ALA A 1 94 ? 4.723 21.922 2.48 1 98.75 94 ALA A CA 1
ATOM 670 C C . ALA A 1 94 ? 5.52 22.281 3.729 1 98.75 94 ALA A C 1
ATOM 672 O O . ALA A 1 94 ? 5.258 23.312 4.359 1 98.75 94 ALA A O 1
ATOM 673 N N . ASN A 1 95 ? 6.516 21.484 4.023 1 98.75 95 ASN A N 1
ATOM 674 C CA . ASN A 1 95 ? 7.379 21.703 5.176 1 98.75 95 ASN A CA 1
ATOM 675 C C . ASN A 1 95 ? 8.484 22.703 4.871 1 98.75 95 ASN A C 1
ATOM 677 O O . ASN A 1 95 ? 9.578 22.328 4.457 1 98.75 95 ASN A O 1
ATOM 681 N N . VAL A 1 96 ? 8.211 24 5.18 1 98.31 96 VAL A N 1
ATOM 682 C CA . VAL A 1 96 ? 9.211 25.031 4.941 1 98.31 96 VAL A CA 1
ATOM 683 C C . VAL A 1 96 ? 10.188 25.094 6.117 1 98.31 96 VAL A C 1
ATOM 685 O O . VAL A 1 96 ? 9.828 24.75 7.246 1 98.31 96 VAL A O 1
ATOM 688 N N . PRO A 1 97 ? 11.461 25.359 5.887 1 98.25 97 PRO A N 1
ATOM 689 C CA . PRO A 1 97 ? 12.031 25.812 4.621 1 98.25 97 PRO A CA 1
ATOM 690 C C . PRO A 1 97 ? 12.555 24.672 3.756 1 98.25 97 PRO A C 1
ATOM 692 O O . PRO A 1 97 ? 13.133 24.906 2.695 1 98.25 97 PRO A O 1
ATOM 695 N N . LEU A 1 98 ? 12.375 23.422 4.121 1 98.25 98 LEU A N 1
ATOM 696 C CA . LEU A 1 98 ? 12.945 22.297 3.404 1 98.25 98 LEU A CA 1
ATOM 697 C C . LEU A 1 98 ? 12.312 22.141 2.025 1 98.25 98 LEU A C 1
ATOM 699 O O . LEU A 1 98 ? 12.914 21.547 1.123 1 98.25 98 LEU A O 1
ATOM 703 N N . VAL A 1 99 ? 11.109 22.594 1.898 1 98.44 99 VAL A N 1
ATOM 704 C CA . VAL A 1 99 ? 10.375 22.531 0.64 1 98.44 99 VAL A CA 1
ATOM 705 C C . VAL A 1 99 ? 10.078 23.953 0.155 1 98.44 99 VAL A C 1
ATOM 707 O O . VAL A 1 99 ? 9.508 24.766 0.894 1 98.44 99 VAL A O 1
ATOM 710 N N . ASP A 1 100 ? 10.461 24.219 -1.061 1 97.88 100 ASP A N 1
ATOM 711 C CA . ASP A 1 100 ? 10.117 25.484 -1.697 1 97.88 100 ASP A CA 1
ATOM 712 C C . ASP A 1 100 ? 8.703 25.453 -2.273 1 97.88 100 ASP A C 1
ATOM 714 O O . ASP A 1 100 ? 8.438 24.719 -3.23 1 97.88 100 ASP A O 1
ATOM 718 N N . PRO A 1 101 ? 7.84 26.266 -1.718 1 96.75 101 PRO A N 1
ATOM 719 C CA . PRO A 1 101 ? 6.461 26.25 -2.211 1 96.75 101 PRO A CA 1
ATOM 720 C C . PRO A 1 101 ? 6.363 26.578 -3.701 1 96.75 101 PRO A C 1
ATOM 722 O O . PRO A 1 101 ? 5.414 26.156 -4.363 1 96.75 101 PRO A O 1
ATOM 725 N N . ALA A 1 102 ? 7.297 27.266 -4.242 1 95.94 102 ALA A N 1
ATOM 726 C CA . ALA A 1 102 ? 7.293 27.641 -5.652 1 95.94 102 ALA A CA 1
ATOM 727 C C . ALA A 1 102 ? 7.48 26.422 -6.543 1 95.94 102 ALA A C 1
ATOM 729 O O . ALA A 1 102 ? 7.176 26.453 -7.738 1 95.94 102 ALA A O 1
ATOM 730 N N . ALA A 1 103 ? 7.996 25.344 -5.984 1 95.62 103 ALA A N 1
ATOM 731 C CA . ALA A 1 103 ? 8.258 24.125 -6.738 1 95.62 103 ALA A CA 1
ATOM 732 C C . ALA A 1 103 ? 7.008 23.266 -6.84 1 95.62 103 ALA A C 1
ATOM 734 O O . ALA A 1 103 ? 6.98 22.281 -7.582 1 95.62 103 ALA A O 1
ATOM 735 N N . LEU A 1 104 ? 5.949 23.641 -6.117 1 96.94 104 LEU A N 1
ATOM 736 C CA . LEU A 1 104 ? 4.73 22.844 -6.09 1 96.94 104 LEU A CA 1
ATOM 737 C C . LEU A 1 104 ? 3.871 23.109 -7.32 1 96.94 104 LEU A C 1
ATOM 739 O O . LEU A 1 104 ? 3.926 24.203 -7.887 1 96.94 104 LEU A O 1
ATOM 743 N N . PRO A 1 105 ? 3.145 22.094 -7.75 1 95.31 105 PRO A N 1
ATOM 744 C CA . PRO A 1 105 ? 2.35 22.266 -8.969 1 95.31 105 PRO A CA 1
ATOM 745 C C . PRO A 1 105 ? 1.275 23.344 -8.828 1 95.31 105 PRO A C 1
ATOM 747 O O . PRO A 1 105 ? 0.74 23.547 -7.734 1 95.31 105 PRO A O 1
ATOM 750 N N . ASP A 1 106 ? 0.887 23.875 -9.938 1 94 106 ASP A N 1
ATOM 751 C CA . ASP A 1 106 ? -0.189 24.859 -9.984 1 94 106 ASP A CA 1
ATOM 752 C C . ASP A 1 106 ? -1.539 24.203 -9.688 1 94 106 ASP A C 1
ATOM 754 O O . ASP A 1 106 ? -1.745 23.031 -9.977 1 94 106 ASP A O 1
ATOM 758 N N . GLY A 1 107 ? -2.406 25.031 -9.109 1 96.69 107 GLY A N 1
ATOM 759 C CA . GLY A 1 107 ? -3.771 24.562 -8.938 1 96.69 107 GLY A CA 1
ATOM 760 C C . GLY A 1 107 ? -4 23.875 -7.602 1 96.69 107 GLY A C 1
ATOM 761 O O . GLY A 1 107 ? -5.141 23.594 -7.23 1 96.69 107 GLY A O 1
ATOM 762 N N . MET A 1 108 ? -2.885 23.703 -6.891 1 97.25 108 MET A N 1
ATOM 763 C CA . MET A 1 108 ? -3.023 23.094 -5.57 1 97.25 108 MET A CA 1
ATOM 764 C C . MET A 1 108 ? -3.311 24.156 -4.512 1 97.25 108 MET A C 1
ATOM 766 O O . MET A 1 108 ? -2.926 25.312 -4.668 1 97.25 108 MET A O 1
ATOM 770 N N . GLU A 1 109 ? -4.035 23.766 -3.469 1 97.75 109 GLU A N 1
ATOM 771 C CA . GLU A 1 109 ? -4.121 24.594 -2.266 1 97.75 109 GLU A CA 1
ATOM 772 C C . GLU A 1 109 ? -2.904 24.391 -1.368 1 97.75 109 GLU A C 1
ATOM 774 O O . GLU A 1 109 ? -2.902 23.5 -0.508 1 97.75 109 GLU A O 1
ATOM 779 N N . VAL A 1 110 ? -1.923 25.297 -1.473 1 98.25 110 VAL A N 1
ATOM 780 C CA . VAL A 1 110 ? -0.635 25.094 -0.816 1 98.25 110 VAL A CA 1
ATOM 781 C C . VAL A 1 110 ? -0.661 25.719 0.576 1 98.25 110 VAL A C 1
ATOM 783 O O . VAL A 1 110 ? -0.99 26.891 0.728 1 98.25 110 VAL A O 1
ATOM 786 N N . HIS A 1 111 ? -0.358 24.938 1.578 1 98.44 111 HIS A N 1
ATOM 787 C CA . HIS A 1 111 ? -0.188 25.359 2.961 1 98.44 111 HIS A CA 1
ATOM 788 C C . HIS A 1 111 ? 1.237 25.125 3.443 1 98.44 111 HIS A C 1
ATOM 790 O O . HIS A 1 111 ? 1.712 23.984 3.443 1 98.44 111 HIS A O 1
ATOM 796 N N . THR A 1 112 ? 1.904 26.203 3.842 1 98.56 112 THR A N 1
ATOM 797 C CA . THR A 1 112 ? 3.275 26.078 4.32 1 98.56 112 THR A CA 1
ATOM 798 C C . THR A 1 112 ? 3.314 26.047 5.848 1 98.56 112 THR A C 1
ATOM 800 O O . THR A 1 112 ? 2.529 26.734 6.504 1 98.56 112 THR A O 1
ATOM 803 N N . ILE A 1 113 ? 4.199 25.266 6.324 1 98.75 113 ILE A N 1
ATOM 804 C CA . ILE A 1 113 ? 4.387 25.203 7.77 1 98.75 113 ILE A CA 1
ATOM 805 C C . ILE A 1 113 ? 5.852 24.922 8.094 1 98.75 113 ILE A C 1
ATOM 807 O O . ILE A 1 113 ? 6.488 24.094 7.441 1 98.75 113 ILE A O 1
ATOM 811 N N . ASP A 1 114 ? 6.438 25.688 8.992 1 98.75 114 ASP A N 1
ATOM 812 C CA . ASP A 1 114 ? 7.727 25.344 9.586 1 98.75 114 ASP A CA 1
ATOM 813 C C . ASP A 1 114 ? 7.555 24.328 10.719 1 98.75 114 ASP A C 1
ATOM 815 O O . ASP A 1 114 ? 7.504 24.719 11.891 1 98.75 114 ASP A O 1
ATOM 819 N N . ALA A 1 115 ? 7.492 23.094 10.312 1 98.75 115 ALA A N 1
ATOM 820 C CA . ALA A 1 115 ? 7.113 22.031 11.258 1 98.75 115 ALA A CA 1
ATOM 821 C C . ALA A 1 115 ? 8.148 21.891 12.367 1 98.75 115 ALA A C 1
ATOM 823 O O . ALA A 1 115 ? 7.801 21.578 13.508 1 98.75 115 ALA A O 1
ATOM 824 N N . ALA A 1 116 ? 9.375 22.109 12.031 1 98.44 116 ALA A N 1
ATOM 825 C CA . ALA A 1 116 ? 10.43 22.031 13.039 1 98.44 116 ALA A CA 1
ATOM 826 C C . ALA A 1 116 ? 10.227 23.094 14.125 1 98.44 116 ALA A C 1
ATOM 828 O O . ALA A 1 116 ? 10.328 22.797 15.312 1 98.44 116 ALA A O 1
ATOM 829 N N . ALA A 1 117 ? 9.953 24.281 13.719 1 98.62 117 ALA A N 1
ATOM 830 C CA . ALA A 1 117 ? 9.727 25.359 14.664 1 98.62 117 ALA A CA 1
ATOM 831 C C . ALA A 1 117 ? 8.492 25.094 15.523 1 98.62 117 ALA A C 1
ATOM 833 O O . ALA A 1 117 ? 8.516 25.312 16.734 1 98.62 117 ALA A O 1
ATOM 834 N N . VAL A 1 118 ? 7.414 24.641 14.898 1 98.69 118 VAL A N 1
ATOM 835 C CA . VAL A 1 118 ? 6.18 24.359 15.609 1 98.69 118 VAL A CA 1
ATOM 836 C C . VAL A 1 118 ? 6.422 23.25 16.641 1 98.69 118 VAL A C 1
ATOM 838 O O . VAL A 1 118 ? 6 23.359 17.781 1 98.69 118 VAL A O 1
ATOM 841 N N . ALA A 1 119 ? 7.117 22.172 16.219 1 98.5 119 ALA A N 1
ATOM 842 C CA . ALA A 1 119 ? 7.418 21.062 17.109 1 98.5 119 ALA A CA 1
ATOM 843 C C . ALA A 1 119 ? 8.234 21.516 18.312 1 98.5 119 ALA A C 1
ATOM 845 O O . ALA A 1 119 ? 7.934 21.141 19.453 1 98.5 119 ALA A O 1
ATOM 846 N N . LYS A 1 120 ? 9.203 22.328 18.078 1 98.25 120 LYS A N 1
ATOM 847 C CA . LYS A 1 120 ? 10.055 22.844 19.141 1 98.25 120 LYS A CA 1
ATOM 848 C C . LYS A 1 120 ? 9.242 23.672 20.141 1 98.25 120 LYS A C 1
ATOM 850 O O . LYS A 1 120 ? 9.438 23.562 21.344 1 98.25 120 LYS A O 1
ATOM 855 N N . LYS A 1 121 ? 8.422 24.453 19.656 1 98.12 121 LYS A N 1
ATOM 856 C CA . LYS A 1 121 ? 7.621 25.359 20.484 1 98.12 121 LYS A CA 1
ATOM 857 C C . LYS A 1 121 ? 6.77 24.578 21.469 1 98.12 121 LYS A C 1
ATOM 859 O O . LYS A 1 121 ? 6.531 25.031 22.594 1 98.12 121 LYS A O 1
ATOM 864 N N . VAL A 1 122 ? 6.379 23.359 21.125 1 98 122 VAL A N 1
ATOM 865 C CA . VAL A 1 122 ? 5.48 22.609 22 1 98 122 VAL A CA 1
ATOM 866 C C . VAL A 1 122 ? 6.266 21.531 22.734 1 98 122 VAL A C 1
ATOM 868 O O . VAL A 1 122 ? 5.676 20.609 23.312 1 98 122 VAL A O 1
ATOM 871 N N . GLY A 1 123 ? 7.543 21.547 22.641 1 97.44 123 GLY A N 1
ATOM 872 C CA . GLY A 1 123 ? 8.398 20.641 23.391 1 97.44 123 GLY A CA 1
ATOM 873 C C . GLY A 1 123 ? 8.453 19.25 22.781 1 97.44 123 GLY A C 1
ATOM 874 O O . GLY A 1 123 ? 8.617 18.266 23.516 1 97.44 123 GLY A O 1
ATOM 875 N N . ALA A 1 124 ? 8.227 19.109 21.531 1 97.75 124 ALA A N 1
ATOM 876 C CA . ALA A 1 124 ? 8.258 17.828 20.828 1 97.75 124 ALA A CA 1
ATOM 877 C C . ALA A 1 124 ? 9.141 17.906 19.578 1 97.75 124 ALA A C 1
ATOM 879 O O . ALA A 1 124 ? 8.703 17.578 18.484 1 97.75 124 ALA A O 1
ATOM 880 N N . PRO A 1 125 ? 10.422 18.203 19.766 1 97.5 125 PRO A N 1
ATOM 881 C CA . PRO A 1 125 ? 11.289 18.484 18.625 1 97.5 125 PRO A CA 1
ATOM 882 C C . PRO A 1 125 ? 11.477 17.281 17.719 1 97.5 125 PRO A C 1
ATOM 884 O O . PRO A 1 125 ? 11.859 17.438 16.547 1 97.5 125 PRO A O 1
ATOM 887 N N . ASN A 1 126 ? 11.148 16.078 18.172 1 96.31 126 ASN A N 1
ATOM 888 C CA . ASN A 1 126 ? 11.328 14.883 17.359 1 96.31 126 ASN A CA 1
ATOM 889 C C . ASN A 1 126 ? 10.031 14.461 16.672 1 96.31 126 ASN A C 1
ATOM 891 O O . ASN A 1 126 ? 9.984 13.438 16 1 96.31 126 ASN A O 1
ATOM 895 N N . ALA A 1 127 ? 8.961 15.25 16.797 1 97.94 127 ALA A N 1
ATOM 896 C CA . ALA A 1 127 ? 7.645 14.867 16.297 1 97.94 127 ALA A CA 1
ATOM 897 C C . ALA A 1 127 ? 7.234 15.734 15.109 1 97.94 127 ALA A C 1
ATOM 899 O O . ALA A 1 127 ? 6.059 16.078 14.953 1 97.94 127 ALA A O 1
ATOM 900 N N . ILE A 1 128 ? 8.211 16.078 14.305 1 98.31 128 ILE A N 1
ATOM 901 C CA . ILE A 1 128 ? 7.996 16.984 13.172 1 98.31 128 ILE A CA 1
ATOM 902 C C . ILE A 1 128 ? 6.938 16.406 12.242 1 98.31 128 ILE A C 1
ATOM 904 O O . ILE A 1 128 ? 6.039 17.109 11.789 1 98.31 128 ILE A O 1
ATOM 908 N N . GLY A 1 129 ? 6.977 15.133 11.984 1 98.38 129 GLY A N 1
ATOM 909 C CA . GLY A 1 129 ? 6.008 14.484 11.109 1 98.38 129 GLY A CA 1
ATOM 910 C C . GLY A 1 129 ? 4.578 14.625 11.594 1 98.38 129 GLY A C 1
ATOM 911 O O . GLY A 1 129 ? 3.664 14.844 10.797 1 98.38 129 GLY A O 1
ATOM 912 N N . PHE A 1 130 ? 4.379 14.523 12.828 1 98.69 130 PHE A N 1
ATOM 913 C CA . PHE A 1 130 ? 3.029 14.586 13.375 1 98.69 130 PHE A CA 1
ATOM 914 C C . PHE A 1 130 ? 2.5 16.016 13.344 1 98.69 130 PHE A C 1
ATOM 916 O O . PHE A 1 130 ? 1.293 16.234 13.227 1 98.69 130 PHE A O 1
ATOM 923 N N . VAL A 1 131 ? 3.402 17.016 13.398 1 98.88 131 VAL A N 1
ATOM 924 C CA . VAL A 1 131 ? 2.977 18.391 13.117 1 98.88 131 VAL A CA 1
ATOM 925 C C . VAL A 1 131 ? 2.41 18.484 11.703 1 98.88 131 VAL A C 1
ATOM 927 O O . VAL A 1 131 ? 1.312 19 11.5 1 98.88 131 VAL A O 1
ATOM 930 N N . LEU A 1 132 ? 3.098 17.922 10.773 1 98.88 132 LEU A N 1
ATOM 931 C CA . LEU A 1 132 ? 2.67 17.938 9.383 1 98.88 132 LEU A CA 1
ATOM 932 C C . LEU A 1 132 ? 1.342 17.219 9.211 1 98.88 132 LEU A C 1
ATOM 934 O O . LEU A 1 132 ? 0.447 17.703 8.516 1 98.88 132 LEU A O 1
ATOM 938 N N . LEU A 1 133 ? 1.219 16.078 9.812 1 98.88 133 LEU A N 1
ATOM 939 C CA . LEU A 1 133 ? -0.004 15.289 9.703 1 98.88 133 LEU A CA 1
ATOM 940 C C . LEU A 1 133 ? -1.187 16.031 10.32 1 98.88 133 LEU A C 1
ATOM 942 O O . LEU A 1 133 ? -2.287 16.016 9.758 1 98.88 133 LEU A O 1
ATOM 946 N N . GLY A 1 134 ? -0.933 16.594 11.477 1 98.88 134 GLY A N 1
ATOM 947 C CA . GLY A 1 134 ? -1.972 17.406 12.086 1 98.88 134 GLY A CA 1
ATOM 948 C C . GLY A 1 134 ? -2.424 18.562 11.203 1 98.88 134 GLY A C 1
ATOM 949 O O . GLY A 1 134 ? -3.625 18.812 11.07 1 98.88 134 GLY A O 1
ATOM 950 N N . ALA A 1 135 ? -1.479 19.25 10.633 1 98.88 135 ALA A N 1
ATOM 951 C CA . ALA A 1 135 ? -1.789 20.359 9.727 1 98.88 135 ALA A CA 1
ATOM 952 C C . ALA A 1 135 ? -2.586 19.859 8.523 1 98.88 135 ALA A C 1
ATOM 954 O O . ALA A 1 135 ? -3.568 20.484 8.125 1 98.88 135 ALA A O 1
ATOM 955 N N . TYR A 1 136 ? -2.172 18.781 7.988 1 98.88 136 TYR A N 1
ATOM 956 C CA . TYR A 1 136 ? -2.857 18.203 6.84 1 98.88 136 TYR A CA 1
ATOM 957 C C . TYR A 1 136 ? -4.309 17.875 7.176 1 98.88 136 TYR A C 1
ATOM 959 O O . TYR A 1 136 ? -5.223 18.234 6.43 1 98.88 136 TYR A O 1
ATOM 967 N N . ASN A 1 137 ? -4.484 17.156 8.25 1 98.81 137 ASN A N 1
ATOM 968 C CA . ASN A 1 137 ? -5.828 16.719 8.625 1 98.81 137 ASN A CA 1
ATOM 969 C C . ASN A 1 137 ? -6.727 17.922 8.938 1 98.81 137 ASN A C 1
ATOM 971 O O . ASN A 1 137 ? -7.945 17.844 8.766 1 98.81 137 ASN A O 1
ATOM 975 N N . ALA A 1 138 ? -6.176 19.031 9.414 1 98.56 138 ALA A N 1
ATOM 976 C CA . ALA A 1 138 ? -6.953 20.234 9.703 1 98.56 138 ALA A CA 1
ATOM 977 C C . ALA A 1 138 ? -7.586 20.781 8.43 1 98.56 138 ALA A C 1
ATOM 979 O O . ALA A 1 138 ? -8.703 21.312 8.469 1 98.56 138 ALA A O 1
ATOM 980 N N . VAL A 1 139 ? -6.922 20.656 7.324 1 98.25 139 VAL A N 1
ATOM 981 C CA . VAL A 1 139 ? -7.387 21.25 6.078 1 98.25 139 VAL A CA 1
ATOM 982 C C . VAL A 1 139 ? -8.148 20.219 5.258 1 98.25 139 VAL A C 1
ATOM 984 O O . VAL A 1 139 ? -9.195 20.516 4.68 1 98.25 139 VAL A O 1
ATOM 987 N N . ALA A 1 140 ? -7.629 19.031 5.211 1 97.88 140 ALA A N 1
ATOM 988 C CA . ALA A 1 140 ? -8.211 17.969 4.387 1 97.88 140 ALA A CA 1
ATOM 989 C C . ALA A 1 140 ? -9.414 17.344 5.086 1 97.88 140 ALA A C 1
ATOM 991 O O . ALA A 1 140 ? -10.266 16.719 4.434 1 97.88 140 ALA A O 1
ATOM 992 N N . ARG A 1 141 ? -9.383 17.359 6.445 1 97.38 141 ARG A N 1
ATOM 993 C CA . ARG A 1 141 ? -10.469 16.859 7.266 1 97.38 141 ARG A CA 1
ATOM 994 C C . ARG A 1 141 ? -10.781 15.398 6.918 1 97.38 141 ARG A C 1
ATOM 996 O O . ARG A 1 141 ? -11.945 15.039 6.711 1 97.38 141 ARG A O 1
ATOM 1003 N N . MET A 1 142 ? -9.758 14.664 6.879 1 97.38 142 MET A N 1
ATOM 1004 C CA . MET A 1 142 ? -9.906 13.25 6.547 1 97.38 142 MET A CA 1
ATOM 1005 C C . MET A 1 142 ? -10.609 12.5 7.672 1 97.38 142 MET A C 1
ATOM 1007 O O . MET A 1 142 ? -11.414 11.609 7.41 1 97.38 142 MET A O 1
ATOM 1011 N N . VAL A 1 143 ? -10.258 12.781 8.875 1 98.06 143 VAL A N 1
ATOM 1012 C CA . VAL A 1 143 ? -10.82 12.148 10.062 1 98.06 143 VAL A CA 1
ATOM 1013 C C . VAL A 1 143 ? -10.906 13.164 11.203 1 98.06 143 VAL A C 1
ATOM 1015 O O . VAL A 1 143 ? -10.367 14.266 11.094 1 98.06 143 VAL A O 1
ATOM 1018 N N . GLU A 1 144 ? -11.609 12.742 12.227 1 98.19 144 GLU A N 1
ATOM 1019 C CA . GLU A 1 144 ? -11.625 13.578 13.422 1 98.19 144 GLU A CA 1
ATOM 1020 C C . GLU A 1 144 ? -10.242 13.641 14.062 1 98.19 144 GLU A C 1
ATOM 1022 O O . GLU A 1 144 ? -9.539 12.633 14.133 1 98.19 144 GLU A O 1
ATOM 1027 N N . PRO A 1 145 ? -9.859 14.844 14.586 1 97.94 145 PRO A N 1
ATOM 1028 C CA . PRO A 1 145 ? -8.531 15 15.18 1 97.94 145 PRO A CA 1
ATOM 1029 C C . PRO A 1 145 ? -8.258 13.977 16.281 1 97.94 145 PRO A C 1
ATOM 1031 O O . PRO A 1 145 ? -7.152 13.438 16.359 1 97.94 145 PRO A O 1
ATOM 1034 N N . GLU A 1 146 ? -9.242 13.664 17.031 1 98.12 146 GLU A N 1
ATOM 1035 C CA . GLU A 1 146 ? -9.047 12.719 18.125 1 98.12 146 GLU A CA 1
ATOM 1036 C C . GLU A 1 146 ? -8.781 11.312 17.609 1 98.12 146 GLU A C 1
ATOM 1038 O O . GLU A 1 146 ? -8.031 10.547 18.219 1 98.12 146 GLU A O 1
ATOM 1043 N N . ALA A 1 147 ? -9.398 10.969 16.5 1 98.06 147 ALA A N 1
ATOM 1044 C CA . ALA A 1 147 ? -9.148 9.672 15.875 1 98.06 147 ALA A CA 1
ATOM 1045 C C . ALA A 1 147 ? -7.691 9.539 15.445 1 98.06 147 ALA A C 1
ATOM 1047 O O . ALA A 1 147 ? -7.102 8.461 15.555 1 98.06 147 ALA A O 1
ATOM 1048 N N . LEU A 1 148 ? -7.164 10.617 14.977 1 98.12 148 LEU A N 1
ATOM 1049 C CA . LEU A 1 148 ? -5.762 10.633 14.57 1 98.12 148 LEU A CA 1
ATOM 1050 C C . LEU A 1 148 ? -4.844 10.414 15.766 1 98.12 148 LEU A C 1
ATOM 1052 O O . LEU A 1 148 ? -3.908 9.617 15.703 1 98.12 148 LEU A O 1
ATOM 1056 N N . ALA A 1 149 ? -5.117 11.125 16.844 1 98.19 149 ALA A N 1
ATOM 1057 C CA . ALA A 1 149 ? -4.32 11 18.062 1 98.19 149 ALA A CA 1
ATOM 1058 C C . ALA A 1 149 ? -4.398 9.586 18.641 1 98.19 149 ALA A C 1
ATOM 1060 O O . ALA A 1 149 ? -3.379 9.008 19.031 1 98.19 149 ALA A O 1
ATOM 1061 N N . ALA A 1 150 ? -5.562 9.047 18.672 1 98.25 150 ALA A N 1
ATOM 1062 C CA . ALA A 1 150 ? -5.762 7.695 19.188 1 98.25 150 ALA A CA 1
ATOM 1063 C C . ALA A 1 150 ? -5.016 6.668 18.344 1 98.25 150 ALA A C 1
ATOM 1065 O O . ALA A 1 150 ? -4.387 5.754 18.875 1 98.25 150 ALA A O 1
ATOM 1066 N N . ALA A 1 151 ? -5.125 6.781 17.047 1 98.25 151 ALA A N 1
ATOM 1067 C CA . ALA A 1 151 ? -4.43 5.875 16.141 1 98.25 151 ALA A CA 1
ATOM 1068 C C . ALA A 1 151 ? -2.92 5.945 16.344 1 98.25 151 ALA A C 1
ATOM 1070 O O . ALA A 1 151 ? -2.242 4.914 16.375 1 98.25 151 ALA A O 1
ATOM 1071 N N . MET A 1 152 ? -2.418 7.18 16.438 1 98.31 152 MET A N 1
ATOM 1072 C CA . MET A 1 152 ? -0.997 7.383 16.703 1 98.31 152 MET A CA 1
ATOM 1073 C C . MET A 1 152 ? -0.567 6.648 17.969 1 98.31 152 MET A C 1
ATOM 1075 O O . MET A 1 152 ? 0.431 5.926 17.969 1 98.31 152 MET A O 1
ATOM 1079 N N . GLU A 1 153 ? -1.301 6.777 18.984 1 97.81 153 GLU A N 1
ATOM 1080 C CA . GLU A 1 153 ? -0.965 6.133 20.25 1 97.81 153 GLU A CA 1
ATOM 1081 C C . GLU A 1 153 ? -0.978 4.613 20.109 1 97.81 153 GLU A C 1
ATOM 1083 O O . GLU A 1 153 ? -0.101 3.93 20.656 1 97.81 153 GLU A O 1
ATOM 1088 N N . GLU A 1 154 ? -1.937 4.113 19.422 1 96.81 154 GLU A N 1
ATOM 1089 C CA . GLU A 1 154 ? -2.086 2.674 19.234 1 96.81 154 GLU A CA 1
ATOM 1090 C C . GLU A 1 154 ? -0.916 2.098 18.438 1 96.81 154 GLU A C 1
ATOM 1092 O O . GLU A 1 154 ? -0.51 0.956 18.672 1 96.81 154 GLU A O 1
ATOM 1097 N N . LEU A 1 155 ? -0.363 2.832 17.562 1 96.38 155 LEU A N 1
ATOM 1098 C CA . LEU A 1 155 ? 0.648 2.334 16.641 1 96.38 155 LEU A CA 1
ATOM 1099 C C . LEU A 1 155 ? 2.041 2.42 17.25 1 96.38 155 LEU A C 1
ATOM 1101 O O . LEU A 1 155 ? 2.986 1.81 16.75 1 96.38 155 LEU A O 1
ATOM 1105 N N . LEU A 1 156 ? 2.23 3.238 18.266 1 94.75 156 LEU A N 1
ATOM 1106 C CA . LEU A 1 156 ? 3.545 3.332 18.891 1 94.75 156 LEU A CA 1
ATOM 1107 C C . LEU A 1 156 ? 3.918 2.02 19.578 1 94.75 156 LEU A C 1
ATOM 1109 O O . LEU A 1 156 ? 3.143 1.489 20.375 1 94.75 156 LEU A O 1
ATOM 1113 N N . PRO A 1 157 ? 5.023 1.538 19.125 1 89.38 157 PRO A N 1
ATOM 1114 C CA . PRO A 1 157 ? 5.445 0.338 19.844 1 89.38 157 PRO A CA 1
ATOM 1115 C C . PRO A 1 157 ? 5.617 0.583 21.344 1 89.38 157 PRO A C 1
ATOM 1117 O O . PRO A 1 157 ? 5.809 1.725 21.766 1 89.38 157 PRO A O 1
ATOM 1120 N N . PRO A 1 158 ? 5.617 -0.462 22.047 1 90.06 158 PRO A N 1
ATOM 1121 C CA . PRO A 1 158 ? 5.656 -0.326 23.516 1 90.06 158 PRO A CA 1
ATOM 1122 C C . PRO A 1 158 ? 6.859 0.481 23.984 1 90.06 158 PRO A C 1
ATOM 1124 O O . PRO A 1 158 ? 6.727 1.324 24.875 1 90.06 158 PRO A O 1
ATOM 1127 N N . TYR A 1 159 ? 8.016 0.279 23.438 1 90 159 TYR A N 1
ATOM 1128 C CA . TYR A 1 159 ? 9.234 0.922 23.891 1 90 159 TYR A CA 1
ATOM 1129 C C . TYR A 1 159 ? 9.258 2.395 23.5 1 90 159 TYR A C 1
ATOM 1131 O O . TYR A 1 159 ? 10.141 3.146 23.938 1 90 159 TYR A O 1
ATOM 1139 N N . ARG A 1 160 ? 8.289 2.875 22.75 1 91.31 160 ARG A N 1
ATOM 1140 C CA . ARG A 1 160 ? 8.219 4.273 22.344 1 91.31 160 ARG A CA 1
ATOM 1141 C C . ARG A 1 160 ? 6.961 4.941 22.891 1 91.31 160 ARG A C 1
ATOM 1143 O O . ARG A 1 160 ? 6.66 6.082 22.531 1 91.31 160 ARG A O 1
ATOM 1150 N N . ARG A 1 161 ? 6.211 4.266 23.734 1 92.06 161 ARG A N 1
ATOM 1151 C CA . ARG A 1 161 ? 4.945 4.777 24.25 1 92.06 161 ARG A CA 1
ATOM 1152 C C . ARG A 1 161 ? 5.16 6.055 25.062 1 92.06 161 ARG A C 1
ATOM 1154 O O . ARG A 1 161 ? 4.254 6.883 25.172 1 92.06 161 ARG A O 1
ATOM 1161 N N . GLN A 1 162 ? 6.32 6.277 25.562 1 94.5 162 GLN A N 1
ATOM 1162 C CA . GLN A 1 162 ? 6.633 7.473 26.344 1 94.5 162 GLN A CA 1
ATOM 1163 C C . GLN A 1 162 ? 6.57 8.727 25.469 1 94.5 162 GLN A C 1
ATOM 1165 O O . GLN A 1 162 ? 6.473 9.844 25.984 1 94.5 162 GLN A O 1
ATOM 1170 N N . HIS A 1 163 ? 6.637 8.578 24.188 1 96.25 163 HIS A N 1
ATOM 1171 C CA . HIS A 1 163 ? 6.633 9.719 23.266 1 96.25 163 HIS A CA 1
ATOM 1172 C C . HIS A 1 163 ? 5.211 10.125 22.906 1 96.25 163 HIS A C 1
ATOM 1174 O O . HIS A 1 163 ? 5.004 11.148 22.25 1 96.25 163 HIS A O 1
ATOM 1180 N N . ALA A 1 164 ? 4.195 9.336 23.328 1 97.31 164 ALA A N 1
ATOM 1181 C CA . ALA A 1 164 ? 2.812 9.555 22.922 1 97.31 164 ALA A CA 1
ATOM 1182 C C . ALA A 1 164 ? 2.348 10.961 23.297 1 97.31 164 ALA A C 1
ATOM 1184 O O . ALA A 1 164 ? 1.771 11.672 22.469 1 97.31 164 ALA A O 1
ATOM 1185 N N . PRO A 1 165 ? 2.625 11.469 24.531 1 97.5 165 PRO A N 1
ATOM 1186 C CA . PRO A 1 165 ? 2.164 12.82 24.875 1 97.5 165 PRO A CA 1
ATOM 1187 C C . PRO A 1 165 ? 2.77 13.891 23.969 1 97.5 165 PRO A C 1
ATOM 1189 O O . PRO A 1 165 ? 2.061 14.797 23.516 1 97.5 165 PRO A O 1
ATOM 1192 N N . ALA A 1 166 ? 4.031 13.781 23.734 1 98.12 166 ALA A N 1
ATOM 1193 C CA . ALA A 1 166 ? 4.703 14.742 22.859 1 98.12 166 ALA A CA 1
ATOM 1194 C C . ALA A 1 166 ? 4.141 14.68 21.438 1 98.12 166 ALA A C 1
ATOM 1196 O O . ALA A 1 166 ? 3.924 15.719 20.812 1 98.12 166 ALA A O 1
ATOM 1197 N N . ASN A 1 167 ? 3.92 13.469 20.938 1 98.31 167 ASN A N 1
ATOM 1198 C CA . ASN A 1 167 ? 3.355 13.297 19.609 1 98.31 167 ASN A CA 1
ATOM 1199 C C . ASN A 1 167 ? 1.949 13.883 19.516 1 98.31 167 ASN A C 1
ATOM 1201 O O . ASN A 1 167 ? 1.591 14.484 18.5 1 98.31 167 ASN A O 1
ATOM 1205 N N . ARG A 1 168 ? 1.205 13.656 20.562 1 98.5 168 ARG A N 1
ATOM 1206 C CA . ARG A 1 168 ? -0.142 14.219 20.578 1 98.5 168 ARG A CA 1
ATOM 1207 C C . ARG A 1 168 ? -0.104 15.742 20.547 1 98.5 168 ARG A C 1
ATOM 1209 O O . ARG A 1 168 ? -0.867 16.375 19.812 1 98.5 168 ARG A O 1
ATOM 1216 N N . LYS A 1 169 ? 0.765 16.312 21.312 1 98.38 169 LYS A N 1
ATOM 1217 C CA . LYS A 1 169 ? 0.932 17.766 21.312 1 98.38 169 LYS A CA 1
ATOM 1218 C C . LYS A 1 169 ? 1.303 18.266 19.922 1 98.38 169 LYS A C 1
ATOM 1220 O O . LYS A 1 169 ? 0.821 19.312 19.484 1 98.38 169 LYS A O 1
ATOM 1225 N N . ALA A 1 170 ? 2.158 17.531 19.266 1 98.69 170 ALA A N 1
ATOM 1226 C CA . ALA A 1 170 ? 2.588 17.906 17.922 1 98.69 170 ALA A CA 1
ATOM 1227 C C . ALA A 1 170 ? 1.415 17.875 16.938 1 98.69 170 ALA A C 1
ATOM 1229 O O . ALA A 1 170 ? 1.245 18.797 16.141 1 98.69 170 ALA A O 1
ATOM 1230 N N . LEU A 1 171 ? 0.606 16.812 17.016 1 98.75 171 LEU A N 1
ATOM 1231 C CA . LEU A 1 171 ? -0.588 16.719 16.188 1 98.75 171 LEU A CA 1
ATOM 1232 C C . LEU A 1 171 ? -1.495 17.938 16.391 1 98.75 171 LEU A C 1
ATOM 1234 O O . LEU A 1 171 ? -1.953 18.547 15.43 1 98.75 171 LEU A O 1
ATOM 1238 N N . GLU A 1 172 ? -1.677 18.234 17.641 1 98.56 172 GLU A N 1
ATOM 1239 C CA . GLU A 1 172 ? -2.555 19.344 18 1 98.56 172 GLU A CA 1
ATOM 1240 C C . GLU A 1 172 ? -1.978 20.672 17.531 1 98.56 172 GLU A C 1
ATOM 1242 O O . GLU A 1 172 ? -2.705 21.531 17.016 1 98.56 172 GLU A O 1
ATOM 1247 N N . ALA A 1 173 ? -0.721 20.812 17.734 1 98.69 173 ALA A N 1
ATOM 1248 C CA . ALA A 1 173 ? -0.061 22.047 17.328 1 98.69 173 ALA A CA 1
ATOM 1249 C C . ALA A 1 173 ? -0.138 22.219 15.805 1 98.69 173 ALA A C 1
ATOM 1251 O O . ALA A 1 173 ? -0.354 23.328 15.312 1 98.69 173 ALA A O 1
ATOM 1252 N N . GLY A 1 174 ? 0.085 21.141 15.055 1 98.69 174 GLY A N 1
ATOM 1253 C CA . GLY A 1 174 ? -0.079 21.188 13.609 1 98.69 174 GLY A CA 1
ATOM 1254 C C . GLY A 1 174 ? -1.476 21.594 13.188 1 98.69 174 GLY A C 1
ATOM 1255 O O . GLY A 1 174 ? -1.638 22.422 12.273 1 98.69 174 GLY A O 1
ATOM 1256 N N . HIS A 1 175 ? -2.441 20.984 13.852 1 98.25 175 HIS A N 1
ATOM 1257 C CA . HIS A 1 175 ? -3.836 21.312 13.586 1 98.25 175 HIS A CA 1
ATOM 1258 C C . HIS A 1 175 ? -4.098 22.797 13.781 1 98.25 175 HIS A C 1
ATOM 1260 O O . HIS A 1 175 ? -4.805 23.422 12.984 1 98.25 175 HIS A O 1
ATOM 1266 N N . GLY A 1 176 ? -3.486 23.344 14.773 1 96.88 176 GLY A N 1
ATOM 1267 C CA . GLY A 1 176 ? -3.699 24.734 15.102 1 96.88 176 GLY A CA 1
ATOM 1268 C C . GLY A 1 176 ? -2.926 25.688 14.203 1 96.88 176 GLY A C 1
ATOM 1269 O O . GLY A 1 176 ? -3.289 26.859 14.07 1 96.88 176 GLY A O 1
ATOM 1270 N N . ALA A 1 177 ? -1.886 25.219 13.57 1 92.88 177 ALA A N 1
ATOM 1271 C CA . ALA A 1 177 ? -0.99 26.062 12.781 1 92.88 177 ALA A CA 1
ATOM 1272 C C . ALA A 1 177 ? -1.497 26.219 11.352 1 92.88 177 ALA A C 1
ATOM 1274 O O . ALA A 1 177 ? -1.004 27.047 10.594 1 92.88 177 ALA A O 1
ATOM 1275 N N . SER A 1 178 ? -2.355 25.297 10.867 1 82.69 178 SER A N 1
ATOM 1276 C CA . SER A 1 178 ? -2.826 25.312 9.492 1 82.69 178 SER A CA 1
ATOM 1277 C C . SER A 1 178 ? -3.98 26.281 9.305 1 82.69 178 SER A C 1
ATOM 1279 O O . SER A 1 178 ? -4.703 26.578 10.25 1 82.69 178 SER A O 1
ATOM 1281 N N . MET B 1 1 ? 16.062 -2.838 -11.266 1 81.94 1 MET B N 1
ATOM 1282 C CA . MET B 1 1 ? 14.859 -3.266 -11.961 1 81.94 1 MET B CA 1
ATOM 1283 C C . MET B 1 1 ? 13.672 -3.332 -11 1 81.94 1 MET B C 1
ATOM 1285 O O . MET B 1 1 ? 13.828 -3.748 -9.852 1 81.94 1 MET B O 1
ATOM 1289 N N . GLU B 1 2 ? 12.445 -2.867 -11.461 1 88.12 2 GLU B N 1
ATOM 1290 C CA . GLU B 1 2 ? 11.227 -2.91 -10.656 1 88.12 2 GLU B CA 1
ATOM 1291 C C . GLU B 1 2 ? 10.133 -3.703 -11.359 1 88.12 2 GLU B C 1
ATOM 1293 O O . GLU B 1 2 ? 9.945 -3.574 -12.578 1 88.12 2 GLU B O 1
ATOM 1298 N N . ARG B 1 3 ? 9.523 -4.629 -10.609 1 91.94 3 ARG B N 1
ATOM 1299 C CA . ARG B 1 3 ? 8.398 -5.414 -11.117 1 91.94 3 ARG B CA 1
ATOM 1300 C C . ARG B 1 3 ? 7.164 -5.227 -10.242 1 91.94 3 ARG B C 1
ATOM 1302 O O . ARG B 1 3 ? 7.258 -5.246 -9.016 1 91.94 3 ARG B O 1
ATOM 1309 N N . GLU B 1 4 ? 6.051 -5 -10.945 1 92.5 4 GLU B N 1
ATOM 1310 C CA . GLU B 1 4 ? 4.781 -4.789 -10.258 1 92.5 4 GLU B CA 1
ATOM 1311 C C . GLU B 1 4 ? 3.855 -5.992 -10.43 1 92.5 4 GLU B C 1
ATOM 1313 O O . GLU B 1 4 ? 3.783 -6.574 -11.508 1 92.5 4 GLU B O 1
ATOM 1318 N N . VAL B 1 5 ? 3.178 -6.297 -9.367 1 94.69 5 VAL B N 1
ATOM 1319 C CA . VAL B 1 5 ? 2.127 -7.305 -9.469 1 94.69 5 VAL B CA 1
ATOM 1320 C C . VAL B 1 5 ? 0.889 -6.84 -8.711 1 94.69 5 VAL B C 1
ATOM 1322 O O . VAL B 1 5 ? 0.996 -6.309 -7.598 1 94.69 5 VAL B O 1
ATOM 1325 N N . ILE B 1 6 ? -0.242 -7.023 -9.344 1 94.38 6 ILE B N 1
ATOM 1326 C CA . ILE B 1 6 ? -1.521 -6.816 -8.672 1 94.38 6 ILE B CA 1
ATOM 1327 C C . ILE B 1 6 ? -2.193 -8.164 -8.414 1 94.38 6 ILE B C 1
ATOM 1329 O O . ILE B 1 6 ? -2.238 -9.016 -9.305 1 94.38 6 ILE B O 1
ATOM 1333 N N . VAL B 1 7 ? -2.6 -8.352 -7.203 1 96.06 7 VAL B N 1
ATOM 1334 C CA . VAL B 1 7 ? -3.418 -9.508 -6.836 1 96.06 7 VAL B CA 1
ATOM 1335 C C . VAL B 1 7 ? -4.867 -9.07 -6.629 1 96.06 7 VAL B C 1
ATOM 1337 O O . VAL B 1 7 ? -5.145 -8.188 -5.809 1 96.06 7 VAL B O 1
ATOM 1340 N N . THR B 1 8 ? -5.773 -9.68 -7.426 1 94.69 8 THR B N 1
ATOM 1341 C CA . THR B 1 8 ? -7.164 -9.25 -7.324 1 94.69 8 THR B CA 1
ATOM 1342 C C . THR B 1 8 ? -8.094 -10.453 -7.172 1 94.69 8 THR B C 1
ATOM 1344 O O . THR B 1 8 ? -7.809 -11.531 -7.699 1 94.69 8 THR B O 1
ATOM 1347 N N . GLY B 1 9 ? -9.18 -10.312 -6.457 1 95.25 9 GLY B N 1
ATOM 1348 C CA . GLY B 1 9 ? -10.203 -11.305 -6.199 1 95.25 9 GLY B CA 1
ATOM 1349 C C . GLY B 1 9 ? -11.32 -10.797 -5.309 1 95.25 9 GLY B C 1
ATOM 1350 O O . GLY B 1 9 ? -11.758 -9.648 -5.449 1 95.25 9 GLY B O 1
ATOM 1351 N N . ILE B 1 10 ? -11.844 -11.758 -4.543 1 93.44 10 ILE B N 1
ATOM 1352 C CA . ILE B 1 10 ? -12.914 -11.367 -3.633 1 93.44 10 ILE B CA 1
ATOM 1353 C C . ILE B 1 10 ? -12.508 -11.68 -2.195 1 93.44 10 ILE B C 1
ATOM 1355 O O . ILE B 1 10 ? -11.602 -12.484 -1.961 1 93.44 10 ILE B O 1
ATOM 1359 N N . GLY B 1 11 ? -13.219 -10.969 -1.252 1 91.38 11 GLY B N 1
ATOM 1360 C CA . GLY B 1 11 ? -12.992 -11.219 0.162 1 91.38 11 GLY B CA 1
ATOM 1361 C C . GLY B 1 11 ? -13.109 -12.68 0.537 1 91.38 11 GLY B C 1
ATOM 1362 O O . GLY B 1 11 ? -14.039 -13.367 0.093 1 91.38 11 GLY B O 1
ATOM 1363 N N . GLY B 1 12 ? -12.109 -13.117 1.308 1 90.62 12 GLY B N 1
ATOM 1364 C CA . GLY B 1 12 ? -12.125 -14.5 1.753 1 90.62 12 GLY B CA 1
ATOM 1365 C C . GLY B 1 12 ? -11.109 -15.367 1.031 1 90.62 12 GLY B C 1
ATOM 1366 O O . GLY B 1 12 ? -10.828 -16.484 1.463 1 90.62 12 GLY B O 1
ATOM 1367 N N . GLN B 1 13 ? -10.531 -14.852 0.001 1 93 13 GLN B N 1
ATOM 1368 C CA . GLN B 1 13 ? -9.586 -15.625 -0.796 1 93 13 GLN B CA 1
ATOM 1369 C C . GLN B 1 13 ? -8.148 -15.391 -0.333 1 93 13 GLN B C 1
ATOM 1371 O O . GLN B 1 13 ? -7.203 -15.898 -0.939 1 93 13 GLN B O 1
ATOM 1376 N N . GLY B 1 14 ? -7.98 -14.594 0.679 1 93.75 14 GLY B N 1
ATOM 1377 C CA . GLY B 1 14 ? -6.652 -14.359 1.229 1 93.75 14 GLY B CA 1
ATOM 1378 C C . GLY B 1 14 ? -5.801 -13.445 0.365 1 93.75 14 GLY B C 1
ATOM 1379 O O . GLY B 1 14 ? -4.57 -13.539 0.381 1 93.75 14 GLY B O 1
ATOM 1380 N N . ILE B 1 15 ? -6.375 -12.547 -0.399 1 95.19 15 ILE B N 1
ATOM 1381 C CA . ILE B 1 15 ? -5.684 -11.688 -1.354 1 95.19 15 ILE B CA 1
ATOM 1382 C C . ILE B 1 15 ? -4.621 -10.867 -0.629 1 95.19 15 ILE B C 1
ATOM 1384 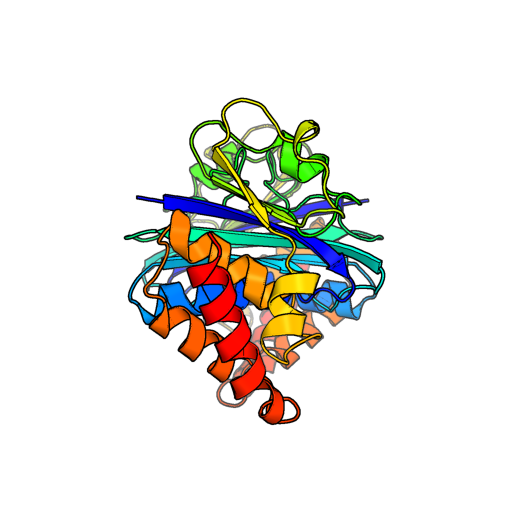O O . ILE B 1 15 ? -3.48 -10.773 -1.087 1 95.19 15 ILE B O 1
ATOM 1388 N N . GLN B 1 16 ? -4.965 -10.312 0.487 1 94.44 16 GLN B N 1
ATOM 1389 C CA . GLN B 1 16 ? -4.035 -9.492 1.254 1 94.44 16 GLN B CA 1
ATOM 1390 C C . GLN B 1 16 ? -2.848 -10.312 1.747 1 94.44 16 GLN B C 1
ATOM 1392 O O . GLN B 1 16 ? -1.7 -9.867 1.666 1 94.44 16 GLN B O 1
ATOM 1397 N N . LEU B 1 17 ? -3.164 -11.461 2.236 1 95.44 17 LEU B N 1
ATOM 1398 C CA . LEU B 1 17 ? -2.121 -12.344 2.754 1 95.44 17 LEU B CA 1
ATOM 1399 C C . LEU B 1 17 ? -1.149 -12.742 1.65 1 95.44 17 LEU B C 1
ATOM 1401 O O . LEU B 1 17 ? 0.06 -12.82 1.88 1 95.44 17 LEU B O 1
ATOM 1405 N N . LEU B 1 18 ? -1.611 -12.977 0.454 1 97.5 18 LEU B N 1
ATOM 1406 C CA . LEU B 1 18 ? -0.766 -13.344 -0.676 1 97.5 18 LEU B CA 1
ATOM 1407 C C . LEU B 1 18 ? 0.23 -12.234 -0.995 1 97.5 18 LEU B C 1
ATOM 1409 O O . LEU B 1 18 ? 1.427 -12.492 -1.14 1 97.5 18 LEU B O 1
ATOM 1413 N N . ALA B 1 19 ? -0.28 -11.039 -1.1 1 96.06 19 ALA B N 1
ATOM 1414 C CA . ALA B 1 19 ? 0.569 -9.898 -1.413 1 96.06 19 ALA B CA 1
ATOM 1415 C C . ALA B 1 19 ? 1.602 -9.656 -0.314 1 96.06 19 ALA B C 1
ATOM 1417 O O . ALA B 1 19 ? 2.777 -9.414 -0.6 1 96.06 19 ALA B O 1
ATOM 1418 N N . LYS B 1 20 ? 1.149 -9.781 0.913 1 96.94 20 LYS B N 1
ATOM 1419 C CA . LYS B 1 20 ? 2.057 -9.609 2.045 1 96.94 20 LYS B CA 1
ATOM 1420 C C . LYS B 1 20 ? 3.143 -10.68 2.045 1 96.94 20 LYS B C 1
ATOM 1422 O O . LYS B 1 20 ? 4.297 -10.398 2.373 1 96.94 20 LYS B O 1
ATOM 1427 N N . THR B 1 21 ? 2.742 -11.867 1.739 1 98.38 21 THR B N 1
ATOM 1428 C CA . THR B 1 21 ? 3.699 -12.969 1.682 1 98.38 21 THR B CA 1
ATOM 1429 C C . THR B 1 21 ? 4.801 -12.672 0.667 1 98.38 21 THR B C 1
ATOM 1431 O O . THR B 1 21 ? 5.984 -12.836 0.964 1 98.38 21 THR B O 1
ATOM 1434 N N . LEU B 1 22 ? 4.418 -12.211 -0.468 1 98.31 22 LEU B N 1
ATOM 1435 C CA . LEU B 1 22 ? 5.391 -11.891 -1.507 1 98.31 22 LEU B CA 1
ATOM 1436 C C . LEU B 1 22 ? 6.281 -10.727 -1.078 1 98.31 22 LEU B C 1
ATOM 1438 O O . LEU B 1 22 ? 7.5 -10.766 -1.275 1 98.31 22 LEU B O 1
ATOM 1442 N N . ALA B 1 23 ? 5.719 -9.719 -0.554 1 96.56 23 ALA B N 1
ATOM 1443 C CA . ALA B 1 23 ? 6.477 -8.555 -0.099 1 96.56 23 ALA B CA 1
ATOM 1444 C C . ALA B 1 23 ? 7.504 -8.953 0.957 1 96.56 23 ALA B C 1
ATOM 1446 O O . ALA B 1 23 ? 8.664 -8.539 0.886 1 96.56 23 ALA B O 1
ATOM 1447 N N . LEU B 1 24 ? 7.062 -9.742 1.949 1 97.81 24 LEU B N 1
ATOM 1448 C CA . LEU B 1 24 ? 7.965 -10.195 3.006 1 97.81 24 LEU B CA 1
ATOM 1449 C C . LEU B 1 24 ? 9.086 -11.055 2.434 1 97.81 24 LEU B C 1
ATOM 1451 O O . LEU B 1 24 ? 10.258 -10.867 2.785 1 97.81 24 LEU B O 1
ATOM 1455 N N . ALA B 1 25 ? 8.688 -11.953 1.576 1 98.31 25 ALA B N 1
ATOM 1456 C CA . ALA B 1 25 ? 9.695 -12.812 0.958 1 98.31 25 ALA B CA 1
ATOM 1457 C C . ALA B 1 25 ? 10.758 -11.977 0.239 1 98.31 25 ALA B C 1
ATOM 1459 O O . ALA B 1 25 ? 11.953 -12.258 0.347 1 98.31 25 ALA B O 1
ATOM 1460 N N . ALA B 1 26 ? 10.344 -10.984 -0.498 1 97.12 26 ALA B N 1
ATOM 1461 C CA . ALA B 1 26 ? 11.266 -10.125 -1.242 1 97.12 26 ALA B CA 1
ATOM 1462 C C . ALA B 1 26 ? 12.219 -9.398 -0.301 1 97.12 26 ALA B C 1
ATOM 1464 O O . ALA B 1 26 ? 13.438 -9.398 -0.521 1 97.12 26 ALA B O 1
ATOM 1465 N N . THR B 1 27 ? 11.719 -8.852 0.756 1 95.5 27 THR B N 1
ATOM 1466 C CA . THR B 1 27 ? 12.562 -8.086 1.67 1 95.5 27 THR B CA 1
ATOM 1467 C C . THR B 1 27 ? 13.523 -9.008 2.42 1 95.5 27 THR B C 1
ATOM 1469 O O . THR B 1 27 ? 14.664 -8.625 2.693 1 95.5 27 THR B O 1
ATOM 1472 N N . ARG B 1 28 ? 13.039 -10.18 2.73 1 95.62 28 ARG B N 1
ATOM 1473 C CA . ARG B 1 28 ? 13.906 -11.156 3.385 1 95.62 28 ARG B CA 1
ATOM 1474 C C . ARG B 1 28 ? 15.023 -11.609 2.449 1 95.62 28 ARG B C 1
ATOM 1476 O O . ARG B 1 28 ? 16.094 -12.016 2.904 1 95.62 28 ARG B O 1
ATOM 1483 N N . ALA B 1 29 ? 14.797 -11.523 1.221 1 95.62 29 ALA B N 1
ATOM 1484 C CA . ALA B 1 29 ? 15.789 -11.906 0.216 1 95.62 29 ALA B CA 1
ATOM 1485 C C . ALA B 1 29 ? 16.719 -10.742 -0.117 1 95.62 29 ALA B C 1
ATOM 1487 O O . ALA B 1 29 ? 17.516 -10.82 -1.056 1 95.62 29 ALA B O 1
ATOM 1488 N N . GLY B 1 30 ? 16.578 -9.617 0.557 1 93.69 30 GLY B N 1
ATOM 1489 C CA . GLY B 1 30 ? 17.469 -8.477 0.366 1 93.69 30 GLY B CA 1
ATOM 1490 C C . GLY B 1 30 ? 17 -7.523 -0.711 1 93.69 30 GLY B C 1
ATOM 1491 O O . GLY B 1 30 ? 17.734 -6.641 -1.138 1 93.69 30 GLY B O 1
ATOM 1492 N N . LEU B 1 31 ? 15.797 -7.727 -1.18 1 94.38 31 LEU B N 1
ATOM 1493 C CA . LEU B 1 31 ? 15.203 -6.828 -2.162 1 94.38 31 LEU B CA 1
ATOM 1494 C C . LEU B 1 31 ? 14.367 -5.754 -1.479 1 94.38 31 LEU B C 1
ATOM 1496 O O . LEU B 1 31 ? 14.234 -5.75 -0.252 1 94.38 31 LEU B O 1
ATOM 1500 N N . HIS B 1 32 ? 13.977 -4.781 -2.26 1 91.88 32 HIS B N 1
ATOM 1501 C CA . HIS B 1 32 ? 13.047 -3.758 -1.795 1 91.88 32 HIS B CA 1
ATOM 1502 C C . HIS B 1 32 ? 11.617 -4.074 -2.229 1 91.88 32 HIS B C 1
ATOM 1504 O O . HIS B 1 32 ? 11.398 -4.59 -3.326 1 91.88 32 HIS B O 1
ATOM 1510 N N . ALA B 1 33 ? 10.688 -3.736 -1.358 1 93.06 33 ALA B N 1
ATOM 1511 C CA . ALA B 1 33 ? 9.289 -4 -1.698 1 93.06 33 ALA B CA 1
ATOM 1512 C C . ALA B 1 33 ? 8.375 -2.896 -1.176 1 93.06 33 ALA B C 1
ATOM 1514 O O . ALA B 1 33 ? 8.586 -2.379 -0.075 1 93.06 33 ALA B O 1
ATOM 1515 N N . MET B 1 34 ? 7.438 -2.539 -1.941 1 91.94 34 MET B N 1
ATOM 1516 C CA . MET B 1 34 ? 6.32 -1.689 -1.549 1 91.94 34 MET B CA 1
ATOM 1517 C C . MET B 1 34 ? 5 -2.453 -1.634 1 91.94 34 MET B C 1
ATOM 1519 O O . MET B 1 34 ? 4.746 -3.15 -2.617 1 91.94 34 MET B O 1
ATOM 1523 N N . LEU B 1 35 ? 4.199 -2.363 -0.614 1 92.5 35 LEU B N 1
ATOM 1524 C CA . LEU B 1 35 ? 2.91 -3.045 -0.541 1 92.5 35 LEU B CA 1
ATOM 1525 C C . LEU B 1 35 ? 1.764 -2.041 -0.498 1 92.5 35 LEU B C 1
ATOM 1527 O O . LEU B 1 35 ? 1.815 -1.065 0.255 1 92.5 35 LEU B O 1
ATOM 1531 N N . SER B 1 36 ? 0.832 -2.229 -1.362 1 91.44 36 SER B N 1
ATOM 1532 C CA . SER B 1 36 ? -0.453 -1.542 -1.28 1 91.44 36 SER B CA 1
ATOM 1533 C C . SER B 1 36 ? -1.571 -2.506 -0.901 1 91.44 36 SER B C 1
ATOM 1535 O O . SER B 1 36 ? -1.855 -3.455 -1.635 1 91.44 36 SER B O 1
ATOM 1537 N N . ALA B 1 37 ? -2.139 -2.262 0.215 1 91.12 37 ALA B N 1
ATOM 1538 C CA . ALA B 1 37 ? -3.109 -3.209 0.761 1 91.12 37 ALA B CA 1
ATOM 1539 C C . ALA B 1 37 ? -4.223 -2.482 1.512 1 91.12 37 ALA B C 1
ATOM 1541 O O . ALA B 1 37 ? -4.051 -1.335 1.93 1 91.12 37 ALA B O 1
ATOM 1542 N N . ASP B 1 38 ? -5.348 -3.213 1.589 1 89.19 38 ASP B N 1
ATOM 1543 C CA . ASP B 1 38 ? -6.434 -2.709 2.424 1 89.19 38 ASP B CA 1
ATOM 1544 C C . ASP B 1 38 ? -6.004 -2.611 3.885 1 89.19 38 ASP B C 1
ATOM 1546 O O . ASP B 1 38 ? -5.34 -3.512 4.406 1 89.19 38 ASP B O 1
ATOM 1550 N N . TYR B 1 39 ? -6.465 -1.379 4.328 1 88 39 TYR B N 1
ATOM 1551 C CA . TYR B 1 39 ? -6.164 -1.206 5.742 1 88 39 TYR B CA 1
ATOM 1552 C C . TYR B 1 39 ? -7.395 -1.467 6.602 1 88 39 TYR B C 1
ATOM 1554 O O . TYR B 1 39 ? -8.461 -0.882 6.367 1 88 39 TYR B O 1
ATOM 1562 N N . GLY B 1 40 ? -7.512 -2.219 7.641 1 76.56 40 GLY B N 1
ATOM 1563 C CA . GLY B 1 40 ? -8.625 -2.418 8.555 1 76.56 40 GLY B CA 1
ATOM 1564 C C . GLY B 1 40 ? -9.539 -3.562 8.148 1 76.56 40 GLY B C 1
ATOM 1565 O O . GLY B 1 40 ? -10.609 -3.746 8.719 1 76.56 40 GLY B O 1
ATOM 1566 N N . GLY B 1 41 ? -9.336 -4.316 7.277 1 68.25 41 GLY B N 1
ATOM 1567 C CA . GLY B 1 41 ? -10.078 -5.539 7.016 1 68.25 41 GLY B CA 1
ATOM 1568 C C . GLY B 1 41 ? -10.859 -5.496 5.715 1 68.25 41 GLY B C 1
ATOM 1569 O O . GLY B 1 41 ? -11.016 -4.434 5.117 1 68.25 41 GLY B O 1
ATOM 1570 N N . GLU B 1 42 ? -11.234 -6.648 5.285 1 67.44 42 GLU B N 1
ATOM 1571 C CA . GLU B 1 42 ? -11.984 -6.852 4.047 1 67.44 42 GLU B CA 1
ATOM 1572 C C . GLU B 1 42 ? -13.32 -7.531 4.312 1 67.44 42 GLU B C 1
ATOM 1574 O O . GLU B 1 42 ? -13.453 -8.305 5.266 1 67.44 42 GLU B O 1
ATOM 1579 N N . MET B 1 43 ? -14.25 -7.051 3.498 1 72.5 43 MET B N 1
ATOM 1580 C CA . MET B 1 43 ? -15.555 -7.691 3.566 1 72.5 43 MET B CA 1
ATOM 1581 C C . MET B 1 43 ? -15.57 -8.992 2.771 1 72.5 43 MET B C 1
ATOM 1583 O O . MET B 1 43 ? -15.055 -9.047 1.65 1 72.5 43 MET B O 1
ATOM 1587 N N . ARG B 1 44 ? -16.172 -9.922 3.342 1 76.56 44 ARG B N 1
ATOM 1588 C CA . ARG B 1 44 ? -16.297 -11.188 2.621 1 76.56 44 ARG B CA 1
ATOM 1589 C C . ARG B 1 44 ? -17.109 -11.016 1.343 1 76.56 44 ARG B C 1
ATOM 1591 O O . ARG B 1 44 ? -18.156 -10.375 1.354 1 76.56 44 ARG B O 1
ATOM 1598 N N . GLY B 1 45 ? -16.531 -11.531 0.26 1 85.12 45 GLY B N 1
ATOM 1599 C CA . GLY B 1 45 ? -17.219 -11.492 -1.018 1 85.12 45 GLY B CA 1
ATOM 1600 C C . GLY B 1 45 ? -17.094 -10.156 -1.721 1 85.12 45 GLY B C 1
ATOM 1601 O O . GLY B 1 45 ? -17.484 -10.023 -2.887 1 85.12 45 GLY B O 1
ATOM 1602 N N . GLY B 1 46 ? -16.656 -9.227 -1.032 1 87.94 46 GLY B N 1
ATOM 1603 C CA . GLY B 1 46 ? -16.438 -7.922 -1.635 1 87.94 46 GLY B CA 1
ATOM 1604 C C . GLY B 1 46 ? -15.125 -7.84 -2.408 1 87.94 46 GLY B C 1
ATOM 1605 O O . GLY B 1 46 ? -14.391 -8.82 -2.498 1 87.94 46 GLY B O 1
ATOM 1606 N N . PRO B 1 47 ? -14.914 -6.688 -3.072 1 90.12 47 PRO B N 1
ATOM 1607 C CA . PRO B 1 47 ? -13.664 -6.52 -3.809 1 90.12 47 PRO B CA 1
ATOM 1608 C C . PRO B 1 47 ? -12.43 -6.629 -2.912 1 90.12 47 PRO B C 1
ATOM 1610 O O . PRO B 1 47 ? -12.43 -6.109 -1.794 1 90.12 47 PRO B O 1
ATOM 1613 N N . SER B 1 48 ? -11.484 -7.348 -3.334 1 91.94 48 SER B N 1
ATOM 1614 C CA . SER B 1 48 ? -10.203 -7.457 -2.646 1 91.94 48 SER B CA 1
ATOM 1615 C C . SER B 1 48 ? -9.039 -7.344 -3.627 1 91.94 48 SER B C 1
ATOM 1617 O O . SER B 1 48 ? -9.008 -8.047 -4.637 1 91.94 48 SER B O 1
ATOM 1619 N N . LYS B 1 49 ? -8.156 -6.387 -3.373 1 91.88 49 LYS B N 1
ATOM 1620 C CA . LYS B 1 49 ? -6.984 -6.176 -4.215 1 91.88 49 LYS B CA 1
ATOM 1621 C C . LYS B 1 49 ? -5.777 -5.75 -3.379 1 91.88 49 LYS B C 1
ATOM 1623 O O . LYS B 1 49 ? -5.938 -5.141 -2.318 1 91.88 49 LYS B O 1
ATOM 1628 N N . ALA B 1 50 ? -4.688 -6.082 -3.832 1 92.38 50 ALA B N 1
ATOM 1629 C CA . ALA B 1 50 ? -3.404 -5.648 -3.283 1 92.38 50 ALA B CA 1
ATOM 1630 C C . ALA B 1 50 ? -2.324 -5.625 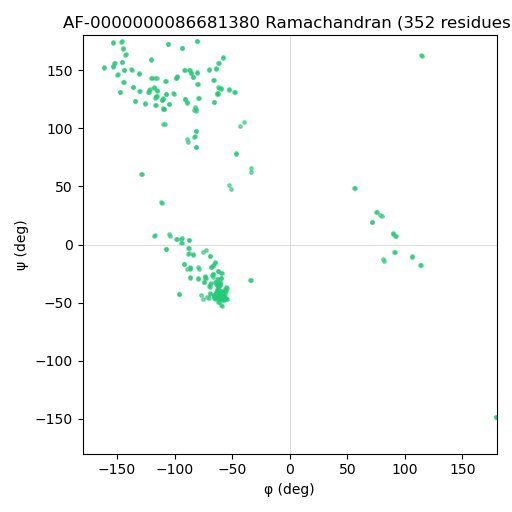-4.359 1 92.38 50 ALA B C 1
ATOM 1632 O O . ALA B 1 50 ? -2.457 -6.281 -5.395 1 92.38 50 ALA B O 1
ATOM 1633 N N . SER B 1 51 ? -1.336 -4.855 -4.152 1 92.69 51 SER B N 1
ATOM 1634 C CA . SER B 1 51 ? -0.242 -4.832 -5.117 1 92.69 51 SER B CA 1
ATOM 1635 C C . SER B 1 51 ? 1.112 -4.801 -4.418 1 92.69 51 SER B C 1
ATOM 1637 O O . SER B 1 51 ? 1.22 -4.328 -3.281 1 92.69 51 SER B O 1
ATOM 1639 N N . VAL B 1 52 ? 2.023 -5.34 -5.09 1 93.69 52 VAL B N 1
ATOM 1640 C CA . VAL B 1 52 ? 3.402 -5.359 -4.613 1 93.69 52 VAL B CA 1
ATOM 1641 C C . VAL B 1 52 ? 4.336 -4.891 -5.73 1 93.69 52 VAL B C 1
ATOM 1643 O O . VAL B 1 52 ? 4.188 -5.297 -6.883 1 93.69 52 VAL B O 1
ATOM 1646 N N . VAL B 1 53 ? 5.227 -3.99 -5.387 1 92.06 53 VAL B N 1
ATOM 1647 C CA . VAL B 1 53 ? 6.348 -3.627 -6.246 1 92.06 53 VAL B CA 1
ATOM 1648 C C . VAL B 1 53 ? 7.652 -4.133 -5.637 1 92.06 53 VAL B C 1
ATOM 1650 O O . VAL B 1 53 ? 7.934 -3.885 -4.461 1 92.06 53 VAL B O 1
ATOM 1653 N N . VAL B 1 54 ? 8.367 -4.883 -6.453 1 93 54 VAL B N 1
ATOM 1654 C CA . VAL B 1 54 ? 9.641 -5.41 -5.984 1 93 54 VAL B CA 1
ATOM 1655 C C . VAL B 1 54 ? 10.781 -4.859 -6.848 1 93 54 VAL B C 1
ATOM 1657 O O . VAL B 1 54 ? 10.656 -4.793 -8.07 1 93 54 VAL B O 1
ATOM 1660 N N . GLY B 1 55 ? 11.844 -4.434 -6.152 1 91.12 55 GLY B N 1
ATOM 1661 C CA . GLY B 1 55 ? 12.992 -3.908 -6.867 1 91.12 55 GLY B CA 1
ATOM 1662 C C . GLY B 1 55 ? 14.32 -4.293 -6.238 1 91.12 55 GLY B C 1
ATOM 1663 O O . GLY B 1 55 ? 14.359 -4.758 -5.098 1 91.12 55 GLY B O 1
ATOM 1664 N N . ASP B 1 56 ? 15.375 -4.105 -7.09 1 91.56 56 ASP B N 1
ATOM 1665 C CA . ASP B 1 56 ? 16.719 -4.418 -6.629 1 91.56 56 ASP B CA 1
ATOM 1666 C C . ASP B 1 56 ? 17.359 -3.219 -5.934 1 91.56 56 ASP B C 1
ATOM 1668 O O . ASP B 1 56 ? 18.469 -3.316 -5.406 1 91.56 56 ASP B O 1
ATOM 1672 N N . GLY B 1 57 ? 16.719 -2.098 -5.871 1 85.88 57 GLY B N 1
ATOM 1673 C CA . GLY B 1 57 ? 17.125 -0.88 -5.188 1 85.88 57 GLY B CA 1
ATOM 1674 C C . GLY B 1 57 ? 15.961 -0.101 -4.613 1 85.88 57 GLY B C 1
ATOM 1675 O O . GLY B 1 57 ? 14.812 -0.532 -4.711 1 85.88 57 GLY B O 1
ATOM 1676 N N . PRO B 1 58 ? 16.344 0.987 -3.867 1 78.38 58 PRO B N 1
ATOM 1677 C CA . PRO B 1 58 ? 15.258 1.804 -3.318 1 78.38 58 PRO B CA 1
ATOM 1678 C C . PRO B 1 58 ? 14.188 2.143 -4.355 1 78.38 58 PRO B C 1
ATOM 1680 O O . PRO B 1 58 ? 14.516 2.465 -5.5 1 78.38 58 PRO B O 1
ATOM 1683 N N . LEU B 1 59 ? 12.969 1.914 -3.943 1 77 59 LEU B N 1
ATOM 1684 C CA . LEU B 1 59 ? 11.859 2.082 -4.871 1 77 59 LEU B CA 1
ATOM 1685 C C . LEU B 1 59 ? 11.445 3.547 -4.965 1 77 59 LEU B C 1
ATOM 1687 O O . LEU B 1 59 ? 11.445 4.262 -3.959 1 77 59 LEU B O 1
ATOM 1691 N N . HIS B 1 60 ? 11.5 4.145 -5.914 1 61.78 60 HIS B N 1
ATOM 1692 C CA . HIS B 1 60 ? 11.086 5.527 -6.125 1 61.78 60 HIS B CA 1
ATOM 1693 C C . HIS B 1 60 ? 9.57 5.633 -6.258 1 61.78 60 HIS B C 1
ATOM 1695 O O . HIS B 1 60 ? 8.984 6.664 -5.914 1 61.78 60 HIS B O 1
ATOM 1701 N N . ALA B 1 61 ? 8.992 4.848 -6.918 1 49.81 61 ALA B N 1
ATOM 1702 C CA . ALA B 1 61 ? 7.633 5.027 -7.41 1 49.81 61 ALA B CA 1
ATOM 1703 C C . ALA B 1 61 ? 6.613 4.504 -6.402 1 49.81 61 ALA B C 1
ATOM 1705 O O . ALA B 1 61 ? 6.828 3.469 -5.77 1 49.81 61 ALA B O 1
ATOM 1706 N N . LEU B 1 62 ? 6.125 5.375 -5.367 1 51.72 62 LEU B N 1
ATOM 1707 C CA . LEU B 1 62 ? 4.852 4.789 -4.965 1 51.72 62 LEU B CA 1
ATOM 1708 C C . LEU B 1 62 ? 4.051 4.344 -6.184 1 51.72 62 LEU B C 1
ATOM 1710 O O . LEU B 1 62 ? 3.842 5.125 -7.113 1 51.72 62 LEU B O 1
ATOM 1714 N N . PRO B 1 63 ? 4.047 3.092 -6.469 1 44.69 63 PRO B N 1
ATOM 1715 C CA . PRO B 1 63 ? 3.475 2.732 -7.77 1 44.69 63 PRO B CA 1
ATOM 1716 C C . PRO B 1 63 ? 2.074 3.307 -7.977 1 44.69 63 PRO B C 1
ATOM 1718 O O . PRO B 1 63 ? 1.165 3.027 -7.191 1 44.69 63 PRO B O 1
ATOM 1721 N N . VAL B 1 64 ? 1.57 4.508 -7.859 1 47.28 64 VAL B N 1
ATOM 1722 C CA . VAL B 1 64 ? 0.421 4.605 -8.758 1 47.28 64 VAL B CA 1
ATOM 1723 C C . VAL B 1 64 ? 0.67 3.77 -10.008 1 47.28 64 VAL B C 1
ATOM 1725 O O . VAL B 1 64 ? 1.478 4.145 -10.859 1 47.28 64 VAL B O 1
ATOM 1728 N N . LEU B 1 65 ? 0.739 2.561 -9.766 1 56.06 65 LEU B N 1
ATOM 1729 C CA . LEU B 1 65 ? 1.103 1.868 -10.992 1 56.06 65 LEU B CA 1
ATOM 1730 C C . LEU B 1 65 ? 0.253 2.355 -12.164 1 56.06 65 LEU B C 1
ATOM 1732 O O . LEU B 1 65 ? -0.937 2.041 -12.242 1 56.06 65 LEU B O 1
ATOM 1736 N N . ALA B 1 66 ? 0.643 3.527 -12.68 1 63.44 66 ALA B N 1
ATOM 1737 C CA . ALA B 1 66 ? -0.067 3.814 -13.922 1 63.44 66 ALA B CA 1
ATOM 1738 C C . ALA B 1 66 ? -0.339 2.533 -14.703 1 63.44 66 ALA B C 1
ATOM 1740 O O . ALA B 1 66 ? -1.405 2.379 -15.305 1 63.44 66 ALA B O 1
ATOM 1741 N N . SER B 1 67 ? 0.566 1.64 -14.5 1 81.38 67 SER B N 1
ATOM 1742 C CA . SER B 1 67 ? 0.44 0.335 -15.141 1 81.38 67 SER B CA 1
ATOM 1743 C C . SER B 1 67 ? 1.164 -0.745 -14.344 1 81.38 67 SER B C 1
ATOM 1745 O O . SER B 1 67 ? 2.035 -0.443 -13.531 1 81.38 67 SER B O 1
ATOM 1747 N N . ALA B 1 68 ? 0.695 -1.911 -14.5 1 90.19 68 ALA B N 1
ATOM 1748 C CA . ALA B 1 68 ? 1.306 -3.047 -13.812 1 90.19 68 ALA B CA 1
ATOM 1749 C C . ALA B 1 68 ? 1.883 -4.047 -14.812 1 90.19 68 ALA B C 1
ATOM 1751 O O . ALA B 1 68 ? 1.288 -4.297 -15.859 1 90.19 68 ALA B O 1
ATOM 1752 N N . TRP B 1 69 ? 3.004 -4.578 -14.359 1 93.06 69 TRP B N 1
ATOM 1753 C CA . TRP B 1 69 ? 3.719 -5.539 -15.188 1 93.06 69 TRP B CA 1
ATOM 1754 C C . TRP B 1 69 ? 3.01 -6.891 -15.195 1 93.06 69 TRP B C 1
ATOM 1756 O O . TRP B 1 69 ? 2.975 -7.574 -16.219 1 93.06 69 TRP B O 1
ATOM 1766 N N . SER B 1 70 ? 2.385 -7.219 -14.117 1 96 70 SER B N 1
ATOM 1767 C CA . SER B 1 70 ? 1.833 -8.562 -13.969 1 96 70 SER B CA 1
ATOM 1768 C C . SER B 1 70 ? 0.651 -8.57 -13.008 1 96 70 SER B C 1
ATOM 1770 O O . SER B 1 70 ? 0.353 -7.559 -12.367 1 96 70 SER B O 1
ATOM 1772 N N . ALA B 1 71 ? -0.012 -9.844 -12.938 1 96.94 71 ALA B N 1
ATOM 1773 C CA . ALA B 1 71 ? -1.168 -9.93 -12.055 1 96.94 71 ALA B CA 1
ATOM 1774 C C . ALA B 1 71 ? -1.489 -11.383 -11.703 1 96.94 71 ALA B C 1
ATOM 1776 O O . ALA B 1 71 ? -1.135 -12.297 -12.453 1 96.94 71 ALA B O 1
ATOM 1777 N N . ILE B 1 72 ? -2.045 -11.5 -10.594 1 98.38 72 ILE B N 1
ATOM 1778 C CA . ILE B 1 72 ? -2.779 -12.695 -10.203 1 98.38 72 ILE B CA 1
ATOM 1779 C C . ILE B 1 72 ? -4.273 -12.383 -10.133 1 98.38 72 ILE B C 1
ATOM 1781 O O . ILE B 1 72 ? -4.707 -11.57 -9.312 1 98.38 72 ILE B O 1
ATOM 1785 N N . VAL B 1 73 ? -5.035 -13.047 -10.984 1 98.38 73 VAL B N 1
ATOM 1786 C CA . VAL B 1 73 ? -6.48 -12.836 -11.016 1 98.38 73 VAL B CA 1
ATOM 1787 C C . VAL B 1 73 ? -7.195 -14.062 -10.445 1 98.38 73 VAL B C 1
ATOM 1789 O O . VAL B 1 73 ? -7.387 -15.055 -11.148 1 98.38 73 VAL B O 1
ATOM 1792 N N . ALA B 1 74 ? -7.66 -13.953 -9.25 1 98.44 74 ALA B N 1
ATOM 1793 C CA . ALA B 1 74 ? -8.219 -15.086 -8.516 1 98.44 74 ALA B CA 1
ATOM 1794 C C . ALA B 1 74 ? -9.703 -15.266 -8.828 1 98.44 74 ALA B C 1
ATOM 1796 O O . ALA B 1 74 ? -10.234 -16.375 -8.727 1 98.44 74 ALA B O 1
ATOM 1797 N N . HIS B 1 75 ? -10.383 -14.203 -9.164 1 97.94 75 HIS B N 1
ATOM 1798 C CA . HIS B 1 75 ? -11.812 -14.172 -9.453 1 97.94 75 HIS B CA 1
ATOM 1799 C C . HIS B 1 75 ? -12.141 -13.086 -10.469 1 97.94 75 HIS B C 1
ATOM 1801 O O . HIS B 1 75 ? -11.531 -12.008 -10.461 1 97.94 75 HIS B O 1
ATOM 1807 N N . HIS B 1 76 ? -13.109 -13.328 -11.305 1 97.56 76 HIS B N 1
ATOM 1808 C CA . HIS B 1 76 ? -13.445 -12.375 -12.352 1 97.56 76 HIS B CA 1
ATOM 1809 C C . HIS B 1 76 ? -14.141 -11.141 -11.781 1 97.56 76 HIS B C 1
ATOM 1811 O O . HIS B 1 76 ? -14.039 -10.055 -12.344 1 97.56 76 HIS B O 1
ATOM 1817 N N . ARG B 1 77 ? -14.852 -11.406 -10.641 1 94.38 77 ARG B N 1
ATOM 1818 C CA . ARG B 1 77 ? -15.57 -10.281 -10.055 1 94.38 77 ARG B CA 1
ATOM 1819 C C . ARG B 1 77 ? -14.609 -9.18 -9.609 1 94.38 77 ARG B C 1
ATOM 1821 O O . ARG B 1 77 ? -13.594 -9.461 -8.969 1 94.38 77 ARG B O 1
ATOM 1828 N N . PHE B 1 78 ? -14.852 -7.926 -10 1 90.88 78 PHE B N 1
ATOM 1829 C CA . PHE B 1 78 ? -14.141 -6.715 -9.602 1 90.88 78 PHE B CA 1
ATOM 1830 C C . PHE B 1 78 ? -12.75 -6.672 -10.227 1 90.88 78 PHE B C 1
ATOM 1832 O O . PHE B 1 78 ? -11.867 -5.949 -9.758 1 90.88 78 PHE B O 1
ATOM 1839 N N . SER B 1 79 ? -12.508 -7.445 -11.297 1 93.75 79 SER B N 1
ATOM 1840 C CA . SER B 1 79 ? -11.164 -7.547 -11.852 1 93.75 79 SER B CA 1
ATOM 1841 C C . SER B 1 79 ? -10.945 -6.512 -12.953 1 93.75 79 SER B C 1
ATOM 1843 O O . SER B 1 79 ? -9.805 -6.234 -13.328 1 93.75 79 SER B O 1
ATOM 1845 N N . GLU B 1 80 ? -11.953 -5.941 -13.477 1 91.69 80 GLU B N 1
ATOM 1846 C CA . GLU B 1 80 ? -11.867 -5.098 -14.664 1 91.69 80 GLU B CA 1
ATOM 1847 C C . GLU B 1 80 ? -10.898 -3.939 -14.461 1 91.69 80 GLU B C 1
ATOM 1849 O O . GLU B 1 80 ? -10.062 -3.662 -15.32 1 91.69 80 GLU B O 1
ATOM 1854 N N . PRO B 1 81 ? -11.008 -3.23 -13.32 1 87.5 81 PRO B N 1
ATOM 1855 C CA . PRO B 1 81 ? -10.078 -2.113 -13.141 1 87.5 81 PRO B CA 1
ATOM 1856 C C . PRO B 1 81 ? -8.617 -2.557 -13.133 1 87.5 81 PRO B C 1
ATOM 1858 O O . PRO B 1 81 ? -7.738 -1.803 -13.555 1 87.5 81 PRO B O 1
ATOM 1861 N N . VAL B 1 82 ? -8.359 -3.719 -12.656 1 89.5 82 VAL B N 1
ATOM 1862 C CA . VAL B 1 82 ? -7 -4.254 -12.617 1 89.5 82 VAL B CA 1
ATOM 1863 C C . VAL B 1 82 ? -6.547 -4.605 -14.031 1 89.5 82 VAL B C 1
ATOM 1865 O O . VAL B 1 82 ? -5.438 -4.254 -14.438 1 89.5 82 VAL B O 1
ATOM 1868 N N . LEU B 1 83 ? -7.43 -5.242 -14.719 1 92.62 83 LEU B N 1
ATOM 1869 C CA . LEU B 1 83 ? -7.094 -5.648 -16.078 1 92.62 83 LEU B CA 1
ATOM 1870 C C . LEU B 1 83 ? -6.781 -4.438 -16.953 1 92.62 83 LEU B C 1
ATOM 1872 O O . LEU B 1 83 ? -5.887 -4.492 -17.797 1 92.62 83 LEU B O 1
ATOM 1876 N N . ALA B 1 84 ? -7.414 -3.371 -16.75 1 88.88 84 ALA B N 1
ATOM 1877 C CA . ALA B 1 84 ? -7.266 -2.143 -17.531 1 88.88 84 ALA B CA 1
ATOM 1878 C C . ALA B 1 84 ? -5.906 -1.5 -17.281 1 88.88 84 ALA B C 1
ATOM 1880 O O . ALA B 1 84 ? -5.473 -0.632 -18.047 1 88.88 84 ALA B O 1
ATOM 1881 N N . ARG B 1 85 ? -5.168 -1.963 -16.312 1 87.5 85 ARG B N 1
ATOM 1882 C CA . ARG B 1 85 ? -3.908 -1.343 -15.906 1 87.5 85 ARG B CA 1
ATOM 1883 C C . ARG B 1 85 ? -2.717 -2.188 -16.344 1 87.5 85 ARG B C 1
ATOM 1885 O O . ARG B 1 85 ? -1.565 -1.791 -16.156 1 87.5 85 ARG B O 1
ATOM 1892 N N . LEU B 1 86 ? -3.014 -3.258 -16.875 1 91.75 86 LEU B N 1
ATOM 1893 C CA . LEU B 1 86 ? -1.922 -4.16 -17.219 1 91.75 86 LEU B CA 1
ATOM 1894 C C . LEU B 1 86 ? -1.244 -3.715 -18.516 1 91.75 86 LEU B C 1
ATOM 1896 O O . LEU B 1 86 ? -1.918 -3.432 -19.5 1 91.75 86 LEU B O 1
ATOM 1900 N N . ARG B 1 87 ? 0.075 -3.545 -18.422 1 90.75 87 ARG B N 1
ATOM 1901 C CA . ARG B 1 87 ? 0.858 -3.299 -19.641 1 90.75 87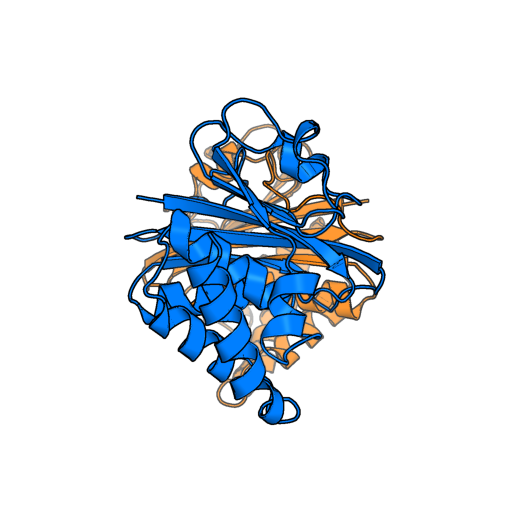 ARG B CA 1
ATOM 1902 C C . ARG B 1 87 ? 1.374 -4.605 -20.234 1 90.75 87 ARG B C 1
ATOM 1904 O O . ARG B 1 87 ? 1.722 -5.531 -19.5 1 90.75 87 ARG B O 1
ATOM 1911 N N . PRO B 1 88 ? 1.549 -4.68 -21.562 1 94.19 88 PRO B N 1
ATOM 1912 C CA . PRO B 1 88 ? 1.959 -5.926 -22.203 1 94.19 88 PRO B CA 1
ATOM 1913 C C . PRO B 1 88 ? 3.348 -6.391 -21.766 1 94.19 88 PRO B C 1
ATOM 1915 O O . PRO B 1 88 ? 4.195 -5.562 -21.422 1 94.19 88 PRO B O 1
ATOM 1918 N N . GLY B 1 89 ? 3.531 -7.766 -21.812 1 94.88 89 GLY B N 1
ATOM 1919 C CA . GLY B 1 89 ? 4.875 -8.305 -21.672 1 94.88 89 GLY B CA 1
ATOM 1920 C C . GLY B 1 89 ? 5.062 -9.109 -20.406 1 94.88 89 GLY B C 1
ATOM 1921 O O . GLY B 1 89 ? 6.016 -9.883 -20.281 1 94.88 89 GLY B O 1
ATOM 1922 N N . GLY B 1 90 ? 4.184 -8.977 -19.391 1 96.75 90 GLY B N 1
ATOM 1923 C CA . GLY B 1 90 ? 4.32 -9.703 -18.141 1 96.75 90 GLY B CA 1
ATOM 1924 C C . GLY B 1 90 ? 3.326 -10.836 -18 1 96.75 90 GLY B C 1
ATOM 1925 O O . GLY B 1 90 ? 2.428 -10.992 -18.828 1 96.75 90 GLY B O 1
ATOM 1926 N N . PRO B 1 91 ? 3.506 -11.617 -16.969 1 98.31 91 PRO B N 1
ATOM 1927 C CA . PRO B 1 91 ? 2.625 -12.773 -16.781 1 98.31 91 PRO B CA 1
ATOM 1928 C C . PRO B 1 91 ? 1.338 -12.414 -16.047 1 98.31 91 PRO B C 1
ATOM 1930 O O . PRO B 1 91 ? 1.34 -11.531 -15.18 1 98.31 91 PRO B O 1
ATOM 1933 N N . VAL B 1 92 ? 0.273 -13.133 -16.406 1 98.38 92 VAL B N 1
ATOM 1934 C CA . VAL B 1 92 ? -0.979 -13.125 -15.648 1 98.38 92 VAL B CA 1
ATOM 1935 C C . VAL B 1 92 ? -1.381 -14.547 -15.289 1 98.38 92 VAL B C 1
ATOM 1937 O O . VAL B 1 92 ? -1.471 -15.414 -16.172 1 98.38 92 VAL B O 1
ATOM 1940 N N . ILE B 1 93 ? -1.504 -14.766 -14 1 98.81 93 ILE B N 1
ATOM 1941 C CA . ILE B 1 93 ? -2.082 -16.031 -13.555 1 98.81 93 ILE B CA 1
ATOM 1942 C C . ILE B 1 93 ? -3.6 -15.891 -13.445 1 98.81 93 ILE B C 1
ATOM 1944 O O . ILE B 1 93 ? -4.105 -15.039 -12.711 1 98.81 93 ILE B O 1
ATOM 1948 N N . ALA B 1 94 ? -4.293 -16.734 -14.188 1 98.75 94 ALA B N 1
ATOM 1949 C CA . ALA B 1 94 ? -5.754 -16.734 -14.18 1 98.75 94 ALA B CA 1
ATOM 1950 C C . ALA B 1 94 ? -6.309 -17.984 -13.523 1 98.75 94 ALA B C 1
ATOM 1952 O O . ALA B 1 94 ? -6.027 -19.109 -13.961 1 98.75 94 ALA B O 1
ATOM 1953 N N . ASN B 1 95 ? -7.137 -17.781 -12.516 1 98.75 95 ASN B N 1
ATOM 1954 C CA . ASN B 1 95 ? -7.762 -18.875 -11.781 1 98.75 95 ASN B CA 1
ATOM 1955 C C . ASN B 1 95 ? -9 -19.406 -12.508 1 98.75 95 ASN B C 1
ATOM 1957 O O . ASN B 1 95 ? -10.117 -18.938 -12.258 1 98.75 95 ASN B O 1
ATOM 1961 N N . VAL B 1 96 ? -8.805 -20.453 -13.328 1 98.38 96 VAL B N 1
ATOM 1962 C CA . VAL B 1 96 ? -9.922 -21.047 -14.055 1 98.38 96 VAL B CA 1
ATOM 1963 C C . VAL B 1 96 ? -10.641 -22.062 -13.164 1 98.38 96 VAL B C 1
ATOM 1965 O O . VAL B 1 96 ? -10.016 -22.656 -12.281 1 98.38 96 VAL B O 1
ATOM 1968 N N . PRO B 1 97 ? -11.945 -22.172 -13.258 1 98.25 97 PRO B N 1
ATOM 1969 C CA . PRO B 1 97 ? -12.805 -21.578 -14.281 1 98.25 97 PRO B CA 1
ATOM 1970 C C . PRO B 1 97 ? -13.383 -20.234 -13.844 1 98.25 97 PRO B C 1
ATOM 1972 O O . PRO B 1 97 ? -14.188 -19.641 -14.562 1 98.25 97 PRO B O 1
ATOM 1975 N N . LEU B 1 98 ? -13.023 -19.688 -12.711 1 98.25 98 LEU B N 1
ATOM 1976 C CA . LEU B 1 98 ? -13.617 -18.453 -12.18 1 98.25 98 LEU B CA 1
ATOM 1977 C C . LEU B 1 98 ? -13.273 -17.266 -13.062 1 98.25 98 LEU B C 1
ATOM 1979 O O . LEU B 1 98 ? -13.984 -16.266 -13.055 1 98.25 98 LEU B O 1
ATOM 1983 N N . VAL B 1 99 ? -12.156 -17.344 -13.727 1 98.44 99 VAL B N 1
ATOM 1984 C CA . VAL B 1 99 ? -11.695 -16.281 -14.617 1 98.44 99 VAL B CA 1
ATOM 1985 C C . VAL B 1 99 ? -11.641 -16.812 -16.047 1 98.44 99 VAL B C 1
ATOM 1987 O O . VAL B 1 99 ? -11.016 -17.844 -16.328 1 98.44 99 VAL B O 1
ATOM 1990 N N . ASP B 1 100 ? -12.281 -16.094 -16.922 1 97.88 100 ASP B N 1
ATOM 1991 C CA . ASP B 1 100 ? -12.203 -16.406 -18.344 1 97.88 100 ASP B CA 1
ATOM 1992 C C . ASP B 1 100 ? -10.945 -15.812 -18.969 1 97.88 100 ASP B C 1
ATOM 1994 O O . ASP B 1 100 ? -10.812 -14.594 -19.078 1 97.88 100 ASP B O 1
ATOM 1998 N N . PRO B 1 101 ? -10.07 -16.688 -19.438 1 96.81 101 PRO B N 1
ATOM 1999 C CA . PRO B 1 101 ? -8.828 -16.172 -20.016 1 96.81 101 PRO B CA 1
ATOM 2000 C C . PRO B 1 101 ? -9.07 -15.242 -21.203 1 96.81 101 PRO B C 1
ATOM 2002 O O . PRO B 1 101 ? -8.242 -14.375 -21.484 1 96.81 101 PRO B O 1
ATOM 2005 N N . ALA B 1 102 ? -10.156 -15.375 -21.859 1 95.94 102 ALA B N 1
ATOM 2006 C CA . ALA B 1 102 ? -10.477 -14.547 -23.031 1 95.94 102 ALA B CA 1
ATOM 2007 C C . ALA B 1 102 ? -10.727 -13.102 -22.609 1 95.94 102 ALA B C 1
ATOM 2009 O O . ALA B 1 102 ? -10.688 -12.195 -23.453 1 95.94 102 ALA B O 1
ATOM 2010 N N . ALA B 1 103 ? -11.008 -12.883 -21.359 1 95.62 103 ALA B N 1
ATOM 2011 C CA . ALA B 1 103 ? -11.297 -11.547 -20.844 1 95.62 103 ALA B CA 1
ATOM 2012 C C . ALA B 1 103 ? -10.016 -10.789 -20.516 1 95.62 103 ALA B C 1
ATOM 2014 O O . ALA B 1 103 ? -10.055 -9.586 -20.234 1 95.62 103 ALA B O 1
ATOM 2015 N N . LEU B 1 104 ? -8.883 -11.469 -20.562 1 97 104 LEU B N 1
ATOM 2016 C CA . LEU B 1 104 ? -7.609 -10.852 -20.203 1 97 104 LEU B CA 1
ATOM 2017 C C . LEU B 1 104 ?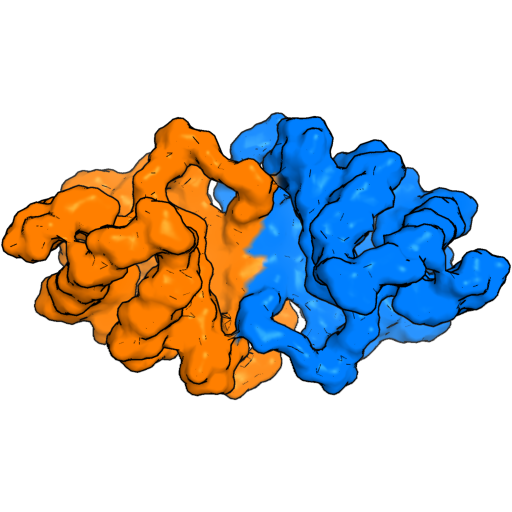 -7.047 -10.023 -21.344 1 97 104 LEU B C 1
ATOM 2019 O O . LEU B 1 104 ? -7.316 -10.32 -22.516 1 97 104 LEU B O 1
ATOM 2023 N N . PRO B 1 105 ? -6.344 -8.961 -21 1 95.31 105 PRO B N 1
ATOM 2024 C CA . PRO B 1 105 ? -5.832 -8.078 -22.047 1 95.31 105 PRO B CA 1
ATOM 2025 C C . PRO B 1 105 ? -4.859 -8.781 -23 1 95.31 105 PRO B C 1
ATOM 2027 O O . PRO B 1 105 ? -4.129 -9.688 -22.578 1 95.31 105 PRO B O 1
ATOM 2030 N N . ASP B 1 106 ? -4.75 -8.258 -24.172 1 94.06 106 ASP B N 1
ATOM 2031 C CA . ASP B 1 106 ? -3.805 -8.758 -25.156 1 94.06 106 ASP B CA 1
ATOM 2032 C C . ASP B 1 106 ? -2.367 -8.438 -24.75 1 94.06 106 ASP B C 1
ATOM 2034 O O . ASP B 1 106 ? -2.115 -7.43 -24.094 1 94.06 106 ASP B O 1
ATOM 2038 N N . GLY B 1 107 ? -1.492 -9.312 -25.203 1 96.69 107 GLY B N 1
ATOM 2039 C CA . GLY B 1 107 ? -0.08 -9.008 -25.016 1 96.69 107 GLY B CA 1
ATOM 2040 C C . GLY B 1 107 ? 0.482 -9.547 -23.719 1 96.69 107 GLY B C 1
ATOM 2041 O O . GLY B 1 107 ? 1.695 -9.523 -23.5 1 96.69 107 GLY B O 1
ATOM 2042 N N . MET B 1 108 ? -0.444 -10.078 -22.922 1 97.31 108 MET B N 1
ATOM 2043 C CA . MET B 1 108 ? 0.022 -10.672 -21.672 1 97.31 108 MET B CA 1
ATOM 2044 C C . MET B 1 108 ? 0.419 -12.125 -21.875 1 97.31 108 MET B C 1
ATOM 2046 O O . MET B 1 108 ? -0.101 -12.797 -22.766 1 97.31 108 MET B O 1
ATOM 2050 N N . GLU B 1 109 ? 1.376 -12.594 -21.078 1 97.75 109 GLU B N 1
ATOM 2051 C CA . GLU B 1 109 ? 1.63 -14.023 -20.969 1 97.75 109 GLU B CA 1
ATOM 2052 C C . GLU B 1 109 ? 0.65 -14.688 -20 1 97.75 109 GLU B C 1
ATOM 2054 O O . GLU B 1 109 ? 0.913 -14.773 -18.797 1 97.75 109 GLU B O 1
ATOM 2059 N N . VAL B 1 110 ? -0.42 -15.289 -20.562 1 98.25 110 VAL B N 1
ATOM 2060 C CA . VAL B 1 110 ? -1.518 -15.773 -19.734 1 98.25 110 VAL B CA 1
ATOM 2061 C C . VAL B 1 110 ? -1.267 -17.234 -19.344 1 98.25 110 VAL B C 1
ATOM 2063 O O . VAL B 1 110 ? -1.026 -18.078 -20.219 1 98.25 110 VAL B O 1
ATOM 2066 N N . HIS B 1 111 ? -1.278 -17.516 -18.062 1 98.44 111 HIS B N 1
ATOM 2067 C CA . HIS B 1 111 ? -1.201 -18.859 -17.5 1 98.44 111 HIS B CA 1
ATOM 2068 C C . HIS B 1 111 ? -2.469 -19.203 -16.719 1 98.44 111 HIS B C 1
ATOM 2070 O O . HIS B 1 111 ? -2.822 -18.5 -15.758 1 98.44 111 HIS B O 1
ATOM 2076 N N . THR B 1 112 ? -3.141 -20.266 -17.156 1 98.56 112 THR B N 1
ATOM 2077 C CA . THR B 1 112 ? -4.363 -20.672 -16.469 1 98.56 112 THR B CA 1
ATOM 2078 C C . THR B 1 112 ? -4.086 -21.812 -15.5 1 98.56 112 THR B C 1
ATOM 2080 O O . THR B 1 112 ? -3.254 -22.688 -15.766 1 98.56 112 THR B O 1
ATOM 2083 N N . ILE B 1 113 ? -4.77 -21.75 -14.414 1 98.75 113 ILE B N 1
ATOM 2084 C CA . ILE B 1 113 ? -4.648 -22.828 -13.438 1 98.75 113 ILE B CA 1
ATOM 2085 C C . ILE B 1 113 ? -5.98 -23.031 -12.719 1 98.75 113 ILE B C 1
ATOM 2087 O O . ILE B 1 113 ? -6.656 -22.062 -12.367 1 98.75 113 ILE B O 1
ATOM 2091 N N . ASP B 1 114 ? -6.445 -24.25 -12.617 1 98.75 114 ASP B N 1
ATOM 2092 C CA . ASP B 1 114 ? -7.543 -24.594 -11.719 1 98.75 114 ASP B CA 1
ATOM 2093 C C . ASP B 1 114 ? -7.043 -24.781 -10.289 1 98.75 114 ASP B C 1
ATOM 2095 O O . ASP B 1 114 ? -6.801 -25.906 -9.852 1 98.75 114 ASP B O 1
ATOM 2099 N N . ALA B 1 115 ? -6.938 -23.672 -9.617 1 98.75 115 ALA B N 1
ATOM 2100 C CA . ALA B 1 115 ? -6.273 -23.656 -8.312 1 98.75 115 ALA B CA 1
ATOM 2101 C C . ALA B 1 115 ? -7.035 -24.516 -7.301 1 98.75 115 ALA B C 1
ATOM 2103 O O . ALA B 1 115 ? -6.434 -25.141 -6.426 1 98.75 115 ALA B O 1
ATOM 2104 N N . ALA B 1 116 ? -8.328 -24.516 -7.426 1 98.5 116 ALA B N 1
ATOM 2105 C CA . ALA B 1 116 ? -9.133 -25.328 -6.52 1 98.5 116 ALA B CA 1
ATOM 2106 C C . ALA B 1 116 ? -8.82 -26.812 -6.684 1 98.5 116 ALA B C 1
ATOM 2108 O O . ALA B 1 116 ? -8.648 -27.531 -5.699 1 98.5 116 ALA B O 1
ATOM 2109 N N . ALA B 1 117 ? -8.75 -27.25 -7.875 1 98.62 117 ALA B N 1
ATOM 2110 C CA . ALA B 1 117 ? -8.445 -28.641 -8.156 1 98.62 117 ALA B CA 1
ATOM 2111 C C . ALA B 1 117 ? -7.043 -29 -7.668 1 98.62 117 ALA B C 1
ATOM 2113 O O . ALA B 1 117 ? -6.84 -30.062 -7.066 1 98.62 117 ALA B O 1
ATOM 2114 N N . VAL B 1 118 ? -6.074 -28.125 -7.949 1 98.69 118 VAL B N 1
ATOM 2115 C CA . VAL B 1 118 ? -4.691 -28.359 -7.535 1 98.69 118 VAL B CA 1
ATOM 2116 C C . VAL B 1 118 ? -4.617 -28.438 -6.012 1 98.69 118 VAL B C 1
ATOM 2118 O O . VAL B 1 118 ? -3.979 -29.344 -5.461 1 98.69 118 VAL B O 1
ATOM 2121 N N . ALA B 1 119 ? -5.277 -27.5 -5.316 1 98.56 119 ALA B N 1
ATOM 2122 C CA . ALA B 1 119 ? -5.277 -27.484 -3.857 1 98.56 119 ALA B CA 1
ATOM 2123 C C . ALA B 1 119 ? -5.867 -28.766 -3.289 1 98.56 119 ALA B C 1
ATOM 2125 O O . ALA B 1 119 ? -5.309 -29.359 -2.363 1 98.56 119 ALA B O 1
ATOM 2126 N N . LYS B 1 120 ? -6.945 -29.203 -3.85 1 98.25 120 LYS B N 1
ATOM 2127 C CA . LYS B 1 120 ? -7.602 -30.422 -3.404 1 98.25 120 LYS B CA 1
ATOM 2128 C C . LYS B 1 120 ? -6.688 -31.641 -3.578 1 98.25 120 LYS B C 1
ATOM 2130 O O . LYS B 1 120 ? -6.613 -32.5 -2.697 1 98.25 120 LYS B O 1
ATOM 2135 N N . LYS B 1 121 ? -6.074 -31.703 -4.645 1 98.12 121 LYS B N 1
ATOM 2136 C CA . LYS B 1 121 ? -5.211 -32.844 -4.977 1 98.12 121 LYS B CA 1
ATOM 2137 C C . LYS B 1 121 ? -4.098 -33 -3.947 1 98.12 121 LYS B C 1
ATOM 2139 O O . LYS B 1 121 ? -3.684 -34.125 -3.648 1 98.12 121 LYS B O 1
ATOM 2144 N N . VAL B 1 122 ? -3.672 -31.906 -3.316 1 97.94 122 VAL B N 1
ATOM 2145 C CA . VAL B 1 122 ? -2.545 -31.984 -2.395 1 97.94 122 VAL B CA 1
ATOM 2146 C C . VAL B 1 122 ? -3.051 -31.938 -0.954 1 97.94 122 VAL B C 1
ATOM 2148 O O . VAL B 1 122 ? -2.271 -31.719 -0.024 1 97.94 122 VAL B O 1
ATOM 2151 N N . GLY B 1 123 ? -4.332 -31.984 -0.766 1 97.38 123 GLY B N 1
ATOM 2152 C CA . GLY B 1 123 ? -4.922 -32.062 0.562 1 97.38 123 GLY B CA 1
ATOM 2153 C C . GLY B 1 123 ? -4.973 -30.703 1.253 1 97.38 123 GLY B C 1
ATOM 2154 O O . GLY B 1 123 ? -4.891 -30.625 2.48 1 97.38 123 GLY B O 1
ATOM 2155 N N . ALA B 1 124 ? -4.984 -29.625 0.529 1 97.75 124 ALA B N 1
ATOM 2156 C CA . ALA B 1 124 ? -5.039 -28.266 1.062 1 97.75 124 ALA B CA 1
ATOM 2157 C C . ALA B 1 124 ? -6.156 -27.469 0.407 1 97.75 124 ALA B C 1
ATOM 2159 O O . ALA B 1 124 ? -5.922 -26.375 -0.118 1 97.75 124 ALA B O 1
ATOM 2160 N N . PRO B 1 125 ? -7.395 -27.938 0.56 1 97.5 125 PRO B N 1
ATOM 2161 C CA . PRO B 1 125 ? -8.5 -27.328 -0.19 1 97.5 125 PRO B CA 1
ATOM 2162 C C . PRO B 1 125 ? -8.758 -25.875 0.198 1 97.5 125 PRO B C 1
ATOM 2164 O O . PRO B 1 125 ? -9.383 -25.141 -0.558 1 97.5 125 PRO B O 1
ATOM 2167 N N . ASN B 1 126 ? -8.211 -25.406 1.324 1 96.38 126 ASN B N 1
ATOM 2168 C CA . ASN B 1 126 ? -8.438 -24.047 1.765 1 96.38 126 ASN B CA 1
ATOM 2169 C C . ASN B 1 126 ? -7.277 -23.125 1.389 1 96.38 126 ASN B C 1
ATOM 2171 O O . ASN B 1 126 ? -7.273 -21.938 1.729 1 96.38 126 ASN B O 1
ATOM 2175 N N . ALA B 1 127 ? -6.289 -23.625 0.641 1 97.94 127 ALA B N 1
ATOM 2176 C CA . ALA B 1 127 ? -5.074 -22.875 0.343 1 97.94 127 ALA B CA 1
ATOM 2177 C C . ALA B 1 127 ? -5.004 -22.516 -1.136 1 97.94 127 ALA B C 1
ATOM 2179 O O . ALA B 1 127 ? -3.924 -22.5 -1.73 1 97.94 127 ALA B O 1
ATOM 2180 N N . ILE B 1 128 ? -6.156 -22.219 -1.698 1 98.31 128 ILE B N 1
ATOM 2181 C CA . ILE B 1 128 ? -6.266 -21.922 -3.125 1 98.31 128 ILE B CA 1
ATOM 2182 C C . ILE B 1 128 ? -5.375 -20.734 -3.484 1 98.31 128 ILE B C 1
ATOM 2184 O O . ILE B 1 128 ? -4.66 -20.781 -4.488 1 98.31 128 ILE B O 1
ATOM 2188 N N . GLY B 1 129 ? -5.332 -19.719 -2.678 1 98.44 129 GLY B N 1
ATOM 2189 C CA . GLY B 1 129 ? -4.508 -18.547 -2.926 1 98.44 129 GLY B CA 1
ATOM 2190 C C . GLY B 1 129 ? -3.029 -18.875 -3.021 1 98.44 129 GLY B C 1
ATOM 2191 O O . GLY B 1 129 ? -2.324 -18.328 -3.869 1 98.44 129 GLY B O 1
ATOM 2192 N N . PHE B 1 130 ? -2.582 -19.719 -2.227 1 98.75 130 PHE B N 1
ATOM 2193 C CA . PHE B 1 130 ? -1.161 -20.047 -2.213 1 98.75 130 PHE B CA 1
ATOM 2194 C C . PHE B 1 130 ? -0.791 -20.891 -3.422 1 98.75 130 PHE B C 1
ATOM 2196 O O . PHE B 1 130 ? 0.339 -20.828 -3.912 1 98.75 130 PHE B O 1
ATOM 2203 N N . VAL B 1 131 ? -1.753 -21.672 -3.949 1 98.88 131 VAL B N 1
ATOM 2204 C CA . VAL B 1 131 ? -1.526 -22.312 -5.242 1 98.88 131 VAL B CA 1
ATOM 2205 C C . VAL B 1 131 ? -1.275 -21.25 -6.305 1 98.88 131 VAL B C 1
ATOM 2207 O O . VAL B 1 131 ? -0.3 -21.328 -7.059 1 98.88 131 VAL B O 1
ATOM 2210 N N . LEU B 1 132 ? -2.076 -20.25 -6.332 1 98.88 132 LEU B N 1
ATOM 2211 C CA . LEU B 1 132 ? -1.948 -19.172 -7.301 1 98.88 132 LEU B CA 1
ATOM 2212 C C . LEU B 1 132 ? -0.621 -18.438 -7.125 1 98.88 132 LEU B C 1
ATOM 2214 O O . LEU B 1 132 ? 0.062 -18.141 -8.109 1 98.88 132 LEU B O 1
ATOM 2218 N N . LEU B 1 133 ? -0.27 -18.141 -5.918 1 98.88 133 LEU B N 1
ATOM 2219 C CA . LEU B 1 133 ? 0.972 -17.438 -5.645 1 98.88 133 LEU B CA 1
ATOM 2220 C C . LEU B 1 133 ? 2.182 -18.266 -6.062 1 98.88 133 LEU B C 1
ATOM 2222 O O . LEU B 1 133 ? 3.139 -17.734 -6.629 1 98.88 133 LEU B O 1
ATOM 2226 N N . GLY B 1 134 ? 2.121 -19.531 -5.719 1 98.88 134 GLY B N 1
ATOM 2227 C CA . GLY B 1 134 ? 3.182 -20.422 -6.168 1 98.88 134 GLY B CA 1
ATOM 2228 C C . GLY B 1 134 ? 3.334 -20.453 -7.676 1 98.88 134 GLY B C 1
ATOM 2229 O O . GLY B 1 134 ? 4.453 -20.391 -8.195 1 98.88 134 GLY B O 1
ATOM 2230 N N . ALA B 1 135 ? 2.229 -20.562 -8.359 1 98.88 135 ALA B N 1
ATOM 2231 C CA . ALA B 1 135 ? 2.24 -20.562 -9.82 1 98.88 135 ALA B CA 1
ATOM 2232 C C . ALA B 1 135 ? 2.816 -19.266 -10.359 1 98.88 135 ALA B C 1
ATOM 2234 O O . ALA B 1 135 ? 3.629 -19.266 -11.289 1 98.88 135 ALA B O 1
ATOM 2235 N N . TYR B 1 136 ? 2.408 -18.203 -9.805 1 98.88 136 TYR B N 1
ATOM 2236 C CA . TYR B 1 136 ? 2.895 -16.891 -10.219 1 98.88 136 TYR B CA 1
ATOM 2237 C C . TYR B 1 136 ? 4.406 -16.797 -10.055 1 98.88 136 TYR B C 1
ATOM 2239 O O . TYR B 1 136 ? 5.109 -16.375 -10.977 1 98.88 136 TYR B O 1
ATOM 2247 N N . ASN B 1 137 ? 4.875 -17.109 -8.883 1 98.81 137 ASN B N 1
ATOM 2248 C CA . ASN B 1 137 ? 6.301 -16.984 -8.602 1 98.81 137 ASN B CA 1
ATOM 2249 C C . ASN B 1 137 ? 7.129 -17.906 -9.492 1 98.81 137 ASN B C 1
ATOM 2251 O O . ASN B 1 137 ? 8.289 -17.609 -9.789 1 98.81 137 ASN B O 1
ATOM 2255 N N . ALA B 1 138 ? 6.578 -19.047 -9.914 1 98.56 138 ALA B N 1
ATOM 2256 C CA . ALA B 1 138 ? 7.277 -19.969 -10.805 1 98.56 138 ALA B CA 1
ATOM 2257 C C . ALA B 1 138 ? 7.582 -19.297 -12.148 1 98.56 138 ALA B C 1
ATOM 2259 O O . ALA B 1 138 ? 8.625 -19.562 -12.75 1 98.56 138 ALA B O 1
ATOM 2260 N N . VAL B 1 139 ? 6.715 -18.453 -12.602 1 98.25 139 VAL B N 1
ATOM 2261 C CA . VAL B 1 139 ? 6.855 -17.859 -13.922 1 98.25 139 VAL B CA 1
ATOM 2262 C C . VAL B 1 139 ? 7.527 -16.484 -13.805 1 98.25 139 VAL B C 1
ATOM 2264 O O . VAL B 1 139 ? 8.391 -16.141 -14.617 1 98.25 139 VAL B O 1
ATOM 2267 N N . ALA B 1 140 ? 7.121 -15.727 -12.836 1 97.88 140 ALA B N 1
ATOM 2268 C CA . ALA B 1 140 ? 7.621 -14.367 -12.664 1 97.88 140 ALA B CA 1
ATOM 2269 C C . ALA B 1 140 ? 9 -14.359 -12 1 97.88 140 ALA B C 1
ATOM 2271 O O . ALA B 1 140 ? 9.75 -13.391 -12.117 1 97.88 140 ALA B O 1
ATOM 2272 N N . ARG B 1 141 ? 9.25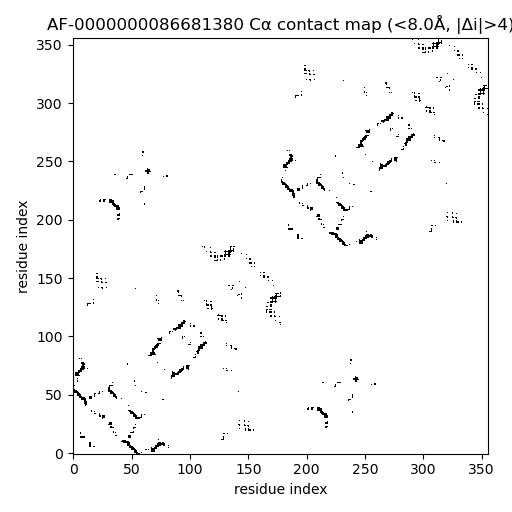 -15.406 -11.172 1 97.38 141 ARG B N 1
ATOM 2273 C CA . ARG B 1 141 ? 10.531 -15.594 -10.5 1 97.38 141 ARG B CA 1
ATOM 2274 C C . ARG B 1 141 ? 10.898 -14.359 -9.68 1 97.38 141 ARG B C 1
ATOM 2276 O O . ARG B 1 141 ? 12.023 -13.859 -9.773 1 97.38 141 ARG B O 1
ATOM 2283 N N . MET B 1 142 ? 9.953 -13.953 -8.945 1 97.31 142 MET B N 1
ATOM 2284 C CA . MET B 1 142 ? 10.164 -12.773 -8.109 1 97.31 142 MET B CA 1
ATOM 2285 C C . MET B 1 142 ? 11.148 -13.062 -6.984 1 97.31 142 MET B C 1
ATOM 2287 O O . MET B 1 142 ? 11.969 -12.211 -6.637 1 97.31 142 MET B O 1
ATOM 2291 N N . VAL B 1 143 ? 11.031 -14.188 -6.379 1 98.06 143 VAL B N 1
ATOM 2292 C CA . VAL B 1 143 ? 11.875 -14.617 -5.273 1 98.06 143 VAL B CA 1
ATOM 2293 C C . VAL B 1 143 ? 12.102 -16.125 -5.355 1 98.06 143 VAL B C 1
ATOM 2295 O O . VAL B 1 143 ? 11.453 -16.812 -6.145 1 98.06 143 VAL B O 1
ATOM 2298 N N . GLU B 1 144 ? 13.039 -16.562 -4.539 1 98.19 144 GLU B N 1
ATOM 2299 C CA . GLU B 1 144 ? 13.219 -18.016 -4.438 1 98.19 144 GLU B CA 1
ATOM 2300 C C . GLU B 1 144 ? 12 -18.672 -3.803 1 98.19 144 GLU B C 1
ATOM 2302 O O . GLU B 1 144 ? 11.422 -18.141 -2.85 1 98.19 144 GLU B O 1
ATOM 2307 N N . PRO B 1 145 ? 11.625 -19.875 -4.309 1 97.94 145 PRO B N 1
ATOM 2308 C CA . PRO B 1 145 ? 10.445 -20.562 -3.779 1 97.94 145 PRO B CA 1
ATOM 2309 C C . PRO B 1 145 ? 10.5 -20.766 -2.268 1 97.94 145 PRO B C 1
ATOM 2311 O O . PRO B 1 145 ? 9.492 -20.594 -1.579 1 97.94 145 PRO B O 1
ATOM 2314 N N . GLU B 1 146 ? 11.648 -21.047 -1.766 1 98.06 146 GLU B N 1
ATOM 2315 C CA . GLU B 1 146 ? 11.773 -21.281 -0.331 1 98.06 146 GLU B CA 1
ATOM 2316 C C . GLU B 1 146 ? 11.547 -20 0.462 1 98.06 146 GLU B C 1
ATOM 2318 O O . GLU B 1 146 ? 11.016 -20.031 1.577 1 98.06 146 GLU B O 1
ATOM 2323 N N . ALA B 1 147 ? 11.945 -18.875 -0.103 1 98 147 ALA B N 1
ATOM 2324 C CA . ALA B 1 147 ? 11.703 -17.578 0.546 1 98 147 ALA B CA 1
ATOM 2325 C C . ALA B 1 147 ? 10.203 -17.312 0.677 1 98 147 ALA B C 1
ATOM 2327 O O . ALA B 1 147 ? 9.758 -16.75 1.679 1 98 147 ALA B O 1
ATOM 2328 N N . LEU B 1 148 ? 9.492 -17.703 -0.318 1 98.12 148 LEU B N 1
ATOM 2329 C CA . LEU B 1 148 ? 8.047 -17.531 -0.301 1 98.12 148 LEU B CA 1
ATOM 2330 C C . LEU B 1 148 ? 7.41 -18.391 0.792 1 98.12 148 LEU B C 1
ATOM 2332 O O . LEU B 1 148 ? 6.559 -17.922 1.545 1 98.12 148 LEU B O 1
ATOM 2336 N N . ALA B 1 149 ? 7.828 -19.641 0.879 1 98.19 149 ALA B N 1
ATOM 2337 C CA . ALA B 1 149 ? 7.312 -20.562 1.89 1 98.19 149 ALA B CA 1
ATOM 2338 C C . ALA B 1 149 ? 7.641 -20.062 3.297 1 98.19 149 ALA B C 1
ATOM 2340 O O . ALA B 1 149 ? 6.781 -20.078 4.184 1 98.19 149 ALA B O 1
ATOM 2341 N N . ALA B 1 150 ? 8.836 -19.641 3.486 1 98.19 150 ALA B N 1
ATOM 2342 C CA . ALA B 1 150 ? 9.266 -19.141 4.789 1 98.19 150 ALA B CA 1
ATOM 2343 C C . ALA B 1 150 ? 8.461 -17.906 5.199 1 98.19 150 ALA B C 1
ATOM 2345 O O . ALA B 1 150 ? 8.047 -17.781 6.352 1 98.19 150 ALA B O 1
ATOM 2346 N N . ALA B 1 151 ? 8.289 -16.984 4.281 1 98.19 151 ALA B N 1
ATOM 2347 C CA . ALA B 1 151 ? 7.508 -15.781 4.543 1 98.19 151 ALA B CA 1
ATOM 2348 C C . ALA B 1 151 ? 6.074 -16.125 4.926 1 98.19 151 ALA B C 1
ATOM 2350 O O . ALA B 1 151 ? 5.52 -15.555 5.867 1 98.19 151 ALA B O 1
ATOM 2351 N N . MET B 1 152 ? 5.488 -17.047 4.164 1 98.31 152 MET B N 1
ATOM 2352 C CA . MET B 1 152 ? 4.141 -17.516 4.465 1 98.31 152 MET B CA 1
ATOM 2353 C C . MET B 1 152 ? 4.051 -18.047 5.895 1 98.31 152 MET B C 1
ATOM 2355 O O . MET B 1 152 ? 3.146 -17.672 6.645 1 98.31 152 MET B O 1
ATOM 2359 N N . GLU B 1 153 ? 4.969 -18.812 6.281 1 97.75 153 GLU B N 1
ATOM 2360 C CA . GLU B 1 153 ? 4.965 -19.391 7.621 1 97.75 153 GLU B CA 1
ATOM 2361 C C . GLU B 1 153 ? 5.094 -18.297 8.688 1 97.75 153 GLU B C 1
ATOM 2363 O O . GLU B 1 153 ? 4.418 -18.344 9.719 1 97.75 153 GLU B O 1
ATOM 2368 N N . GLU B 1 154 ? 5.93 -17.375 8.438 1 96.81 154 GLU B N 1
ATOM 2369 C CA . GLU B 1 154 ? 6.176 -16.281 9.375 1 96.81 154 GLU B CA 1
ATOM 2370 C C . GLU B 1 154 ? 4.926 -15.414 9.562 1 96.81 154 GLU B C 1
ATOM 2372 O O . GLU B 1 154 ? 4.684 -14.891 10.648 1 96.81 154 GLU B O 1
ATOM 2377 N N . LEU B 1 155 ? 4.129 -15.281 8.57 1 96.38 155 LEU B N 1
ATOM 2378 C CA . LEU B 1 155 ? 3 -14.359 8.578 1 96.38 155 LEU B CA 1
ATOM 2379 C C . LEU B 1 155 ? 1.766 -15.016 9.188 1 96.38 155 LEU B C 1
ATOM 2381 O O . LEU B 1 155 ? 0.8 -14.328 9.531 1 96.38 155 LEU B O 1
ATOM 2385 N N . LEU B 1 156 ? 1.705 -16.328 9.234 1 94.75 156 LEU B N 1
ATOM 2386 C CA . LEU B 1 156 ? 0.545 -16.984 9.82 1 94.75 156 LEU B CA 1
ATOM 2387 C C . LEU B 1 156 ? 0.453 -16.688 11.312 1 94.75 156 LEU B C 1
ATOM 2389 O O . LEU B 1 156 ? 1.424 -16.875 12.055 1 94.75 156 LEU B O 1
ATOM 2393 N N . PRO B 1 157 ? -0.662 -16.141 11.625 1 89.31 157 PRO B N 1
ATOM 2394 C CA . PRO B 1 157 ? -0.806 -15.945 13.07 1 89.31 157 PRO B CA 1
ATOM 2395 C C . PRO B 1 157 ? -0.684 -17.25 13.852 1 89.31 157 PRO B C 1
ATOM 2397 O O . PRO B 1 157 ? -0.893 -18.328 13.297 1 89.31 157 PRO B O 1
ATOM 2400 N N . PRO B 1 158 ? -0.42 -17.125 15.086 1 89.94 158 PRO B N 1
ATOM 2401 C CA . PRO B 1 158 ? -0.175 -18.312 15.898 1 89.94 158 PRO B CA 1
ATOM 2402 C C . PRO B 1 158 ? -1.329 -19.312 15.836 1 89.94 158 PRO B C 1
ATOM 2404 O O . PRO B 1 158 ? -1.101 -20.516 15.727 1 89.94 158 PRO B O 1
ATOM 2407 N N . TYR B 1 159 ? -2.52 -18.859 15.852 1 89.81 159 TYR B N 1
ATOM 2408 C CA . TYR B 1 159 ? -3.684 -19.734 15.914 1 89.81 159 TYR B CA 1
ATOM 2409 C C . TYR B 1 159 ? -3.936 -20.406 14.57 1 89.81 159 TYR B C 1
ATOM 2411 O O . TYR B 1 159 ? -4.758 -21.312 14.461 1 89.81 159 TYR B O 1
ATOM 2419 N N . ARG B 1 160 ? -3.225 -20.047 13.555 1 90.75 160 ARG B N 1
ATOM 2420 C CA . ARG B 1 160 ? -3.387 -20.641 12.227 1 90.75 160 ARG B CA 1
ATOM 2421 C C . ARG B 1 160 ? -2.119 -21.359 11.789 1 90.75 160 ARG B C 1
ATOM 2423 O O . ARG B 1 160 ? -2.02 -21.812 10.648 1 90.75 160 ARG B O 1
ATOM 2430 N N . ARG B 1 161 ? -1.127 -21.516 12.664 1 92.06 161 ARG B N 1
ATOM 2431 C CA . ARG B 1 161 ? 0.159 -22.125 12.336 1 92.06 161 ARG B CA 1
ATOM 2432 C C . ARG B 1 161 ? -0.013 -23.578 11.914 1 92.06 161 ARG B C 1
ATOM 2434 O O . ARG B 1 161 ? 0.81 -24.125 11.172 1 92.06 161 ARG B O 1
ATOM 2441 N N . GLN B 1 162 ? -1.082 -24.203 12.312 1 94.25 162 GLN B N 1
ATOM 2442 C CA . GLN B 1 162 ? -1.345 -25.594 11.953 1 94.25 162 GLN B CA 1
ATOM 2443 C C . GLN B 1 162 ? -1.584 -25.75 10.453 1 94.25 162 GLN B C 1
ATOM 2445 O O . GLN B 1 162 ? -1.497 -26.844 9.914 1 94.25 162 GLN B O 1
ATOM 2450 N N . HIS B 1 163 ? -1.874 -24.688 9.789 1 96.25 163 HIS B N 1
ATOM 2451 C CA . HIS B 1 163 ? -2.168 -24.719 8.359 1 96.25 163 HIS B CA 1
ATOM 2452 C C . HIS B 1 163 ? -0.895 -24.578 7.535 1 96.25 163 HIS B C 1
ATOM 2454 O O . HIS B 1 163 ? -0.923 -24.734 6.312 1 96.25 163 HIS B O 1
ATOM 2460 N N . ALA B 1 164 ? 0.253 -24.281 8.188 1 97.31 164 ALA B N 1
ATOM 2461 C CA . ALA B 1 164 ? 1.496 -23.984 7.48 1 97.31 164 ALA B CA 1
ATOM 2462 C C . ALA B 1 164 ? 1.894 -25.141 6.555 1 97.31 164 ALA B C 1
ATOM 2464 O O . ALA B 1 164 ? 2.215 -24.906 5.383 1 97.31 164 ALA B O 1
ATOM 2465 N N . PRO B 1 165 ? 1.829 -26.422 6.996 1 97.5 165 PRO B N 1
ATOM 2466 C CA . PRO B 1 165 ? 2.223 -27.5 6.094 1 97.5 165 PRO B CA 1
ATOM 2467 C C . PRO B 1 165 ? 1.343 -27.578 4.848 1 97.5 165 PRO B C 1
ATOM 2469 O O . PRO B 1 165 ? 1.853 -27.766 3.736 1 97.5 165 PRO B O 1
ATOM 2472 N N . ALA B 1 166 ? 0.079 -27.453 5.039 1 98.06 166 ALA B N 1
ATOM 2473 C CA . ALA B 1 166 ? -0.846 -27.484 3.91 1 98.06 166 ALA B CA 1
ATOM 2474 C C . ALA B 1 166 ? -0.59 -26.312 2.959 1 98.06 166 ALA B C 1
ATOM 2476 O O . ALA B 1 166 ? -0.605 -26.484 1.737 1 98.06 166 ALA B O 1
ATOM 2477 N N . ASN B 1 167 ? -0.36 -25.141 3.529 1 98.25 167 ASN B N 1
ATOM 2478 C CA . ASN B 1 167 ? -0.071 -23.953 2.715 1 98.25 167 ASN B CA 1
ATOM 2479 C C . ASN B 1 167 ? 1.225 -24.125 1.927 1 98.25 167 ASN B C 1
ATOM 2481 O O . ASN B 1 167 ? 1.308 -23.719 0.767 1 98.25 167 ASN B O 1
ATOM 2485 N N . ARG B 1 168 ? 2.18 -24.703 2.58 1 98.44 168 ARG B N 1
ATOM 2486 C CA . ARG B 1 168 ? 3.445 -24.953 1.898 1 98.44 168 ARG B CA 1
ATOM 2487 C C . ARG B 1 168 ? 3.256 -25.906 0.732 1 98.44 16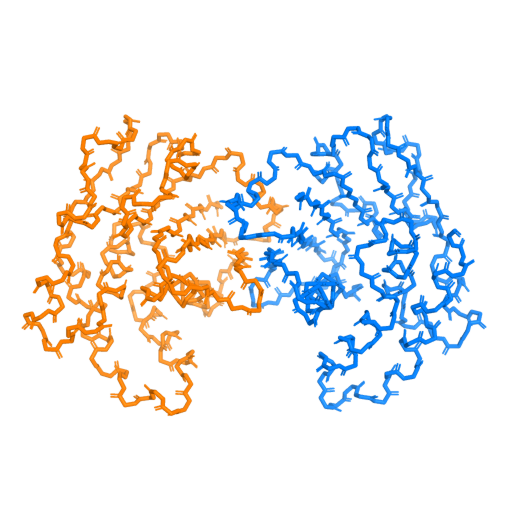8 ARG B C 1
ATOM 2489 O O . ARG B 1 168 ? 3.789 -25.688 -0.357 1 98.44 168 ARG B O 1
ATOM 2496 N N . LYS B 1 169 ? 2.51 -26.953 0.965 1 98.31 169 LYS B N 1
ATOM 2497 C CA . LYS B 1 169 ? 2.207 -27.891 -0.103 1 98.31 169 LYS B CA 1
ATOM 2498 C C . LYS B 1 169 ? 1.513 -27.203 -1.272 1 98.31 169 LYS B C 1
ATOM 2500 O O . LYS B 1 169 ? 1.792 -27.5 -2.436 1 98.31 169 LYS B O 1
ATOM 2505 N N . ALA B 1 170 ? 0.623 -26.328 -0.955 1 98.69 170 ALA B N 1
ATOM 2506 C CA . ALA B 1 170 ? -0.108 -25.594 -1.979 1 98.69 170 ALA B CA 1
ATOM 2507 C C . ALA B 1 170 ? 0.835 -24.719 -2.805 1 98.69 170 ALA B C 1
ATOM 2509 O O . ALA B 1 170 ? 0.749 -24.688 -4.035 1 98.69 170 ALA B O 1
ATOM 2510 N N . LEU B 1 171 ? 1.737 -24 -2.123 1 98.75 171 LEU B N 1
ATOM 2511 C CA . LEU B 1 171 ? 2.736 -23.203 -2.816 1 98.75 171 LEU B CA 1
ATOM 2512 C C . LEU B 1 171 ? 3.553 -24.047 -3.779 1 98.75 171 LEU B C 1
ATOM 2514 O O . LEU B 1 171 ? 3.742 -23.672 -4.941 1 98.75 171 LEU B O 1
ATOM 2518 N N . GLU B 1 172 ? 3.965 -25.172 -3.277 1 98.56 172 GLU B N 1
ATOM 2519 C CA . GLU B 1 172 ? 4.789 -26.078 -4.074 1 98.56 172 GLU B CA 1
ATOM 2520 C C . GLU B 1 172 ? 4.004 -26.641 -5.254 1 98.56 172 GLU B C 1
ATOM 2522 O O . GLU B 1 172 ? 4.531 -26.734 -6.363 1 98.56 172 GLU B O 1
ATOM 2527 N N . ALA B 1 173 ? 2.799 -27.016 -4.969 1 98.69 173 ALA B N 1
ATOM 2528 C CA . ALA B 1 173 ? 1.953 -27.562 -6.027 1 98.69 173 ALA B CA 1
ATOM 2529 C C . ALA B 1 173 ? 1.699 -26.516 -7.117 1 98.69 173 ALA B C 1
ATOM 2531 O O . ALA B 1 173 ? 1.701 -26.844 -8.305 1 98.69 173 ALA B O 1
ATOM 2532 N N . GLY B 1 174 ? 1.433 -25.281 -6.723 1 98.69 174 GLY B N 1
ATOM 2533 C CA . GLY B 1 174 ? 1.292 -24.203 -7.691 1 98.69 174 GLY B CA 1
ATOM 2534 C C . GLY B 1 174 ? 2.527 -24.016 -8.555 1 98.69 174 GLY B C 1
ATOM 2535 O O . GLY B 1 174 ? 2.422 -23.844 -9.766 1 98.69 174 GLY B O 1
ATOM 2536 N N . HIS B 1 175 ? 3.664 -24.016 -7.867 1 98.19 175 HIS B N 1
ATOM 2537 C CA . HIS B 1 175 ? 4.938 -23.891 -8.57 1 98.19 175 HIS B CA 1
ATOM 2538 C C . HIS B 1 175 ? 5.094 -24.984 -9.625 1 98.19 175 HIS B C 1
ATOM 2540 O O . HIS B 1 175 ? 5.562 -24.719 -10.734 1 98.19 175 HIS B O 1
ATOM 2546 N N . GLY B 1 176 ? 4.648 -26.141 -9.289 1 96.81 176 GLY B N 1
ATOM 2547 C CA . GLY B 1 176 ? 4.797 -27.266 -10.18 1 96.81 176 GLY B CA 1
ATOM 2548 C C . GLY B 1 176 ? 3.768 -27.297 -11.297 1 96.81 176 GLY B C 1
ATOM 2549 O O . GLY B 1 176 ? 3.98 -27.922 -12.336 1 96.81 176 GLY B O 1
ATOM 2550 N N . ALA B 1 177 ? 2.676 -26.594 -11.141 1 92.56 177 ALA B N 1
ATOM 2551 C CA . ALA B 1 177 ? 1.563 -26.641 -12.086 1 92.56 177 ALA B CA 1
ATOM 2552 C C . ALA B 1 177 ? 1.748 -25.609 -13.188 1 92.56 177 ALA B C 1
ATOM 2554 O O . ALA B 1 177 ? 1.03 -25.625 -14.195 1 92.56 177 ALA B O 1
ATOM 2555 N N . SER B 1 178 ? 2.568 -24.562 -12.977 1 82.56 178 SER B N 1
ATOM 2556 C CA . SER B 1 178 ? 2.742 -23.469 -13.93 1 82.56 178 SER B CA 1
ATOM 2557 C C . SER B 1 178 ? 3.738 -23.844 -15.023 1 82.56 178 SER B C 1
ATOM 2559 O O . SER B 1 178 ? 4.621 -24.688 -14.805 1 82.56 178 SER B O 1
#

Sequence (356 aa):
MEREVIVTGIGGQGIQLLAKTLALAATRAGLHAMLSADYGGEMRGGPSKASVVVGDGPLHALPVLASAWSAIVAHHRFSEPVLARLRPGGPVIANVPLVDPAALPDGMEVHTIDAAAVAKKVGAPNAIGFVLLGAYNAVARMVEPEALAAAMEELLPPYRRQHAPANRKALEAGHGASMEREVIVTGIGGQGIQLLAKTLALAATRAGLHAMLSADYGGEMRGGPSKASVVVGDGPLHALPVLASAWSAIVAHHRFSEPVLARLRPGGPVIANVPLVDPAALPDGMEVHTIDAAAVAKKVGAPNAIGFVLLGAYNAVARMVEPEALAAAMEELLPPYRRQHAPANRKALEAGHGAS

Nearest PDB structures (foldseek):
  3on3-assembly3_B  TM=8.632E-01  e=4.797E-13  Geobacter sulfurreducens PCA
  3on3-assembly2_A  TM=8.521E-01  e=4.561E-12  Geobacter sulfurreducens PCA
  9bt4-assembly1_F  TM=8.182E-01  e=7.776E-12  Methanosarcina acetivorans C2A
  9bt4-assembly2_E  TM=8.129E-01  e=7.776E-12  Methanosarcina acetivorans C2A
  6n2o-assembly1_A  TM=8.629E-01  e=1.349E-09  Magnetococcus marinus MC-1